Protein AF-A0A436WVW8-F1 (afdb_monomer_lite)

Sequence (191 aa):
MKPKLVQAASPLATIESDLDALFRDGKPIRREFGDGDRLHIDRPLPFLCVHVGSQQDAALDVVSASASYLIVANAGFAGEVARLMAKRIRDRCGAFLVLDIGELAEDRFLTEDVPFLPPFEIALAGGGTAGEKAALKRFAAAASGRDAKYRTPRVDEFNPTTRAEARLPDHLGNVARLTVRFAPIYRVPGT

Secondary structure (DSSP, 8-state):
-------PPPHHHHHHHHHHHHHHH-PPEEEEEETTEEEEESS--SEEEEEESSS--HHHHHHHTSSEEEEES-HHHHHHHHHHHHHHHHHHHS--EEEEEEE-S--TT--SS-SSPPPEEEEEEE-SSHHHHHHHHHHHHHHHT---SSS-EEEEE--TTT-------S--SS-EEEEEEE--TTSPTT-

Radius of gyration: 18.45 Å; chains: 1; bounding box: 42×61×48 Å

pLDDT: mean 86.21, std 12.68, range [37.78, 98.19]

Foldseek 3Di:
DDDPPPPPDPPLVVVLVVLVCCVPPVDWDWDDPDLPWIWTANHLDQEEEEEAANDDAPQVVVRVPDNGYTYYPDLVVSLSNLLSSQVSSCVPPVHHEYEWTEAAPAFPQDDPDDPADEATEKAKDWDDDPVRVVVRVVVQVVQQPDDDPGHGYDYHHDDPVVGDDGTHDPPSDPHTYMYIYTHRVPDDPPD

Structure (mmCIF, N/CA/C/O backbone):
data_AF-A0A436WVW8-F1
#
_entry.id   AF-A0A436WVW8-F1
#
loop_
_atom_site.group_PDB
_atom_site.id
_atom_site.type_symbol
_atom_site.label_atom_id
_atom_site.label_alt_id
_atom_site.label_comp_id
_atom_site.label_asym_id
_atom_site.label_entity_id
_atom_site.label_seq_id
_atom_site.pdbx_PDB_ins_code
_atom_site.Cartn_x
_atom_site.Cartn_y
_atom_site.Cartn_z
_atom_site.occupancy
_atom_site.B_iso_or_equiv
_atom_site.auth_seq_id
_atom_site.auth_comp_id
_atom_site.auth_asym_id
_atom_site.auth_atom_id
_atom_site.pdbx_PDB_model_num
ATOM 1 N N . MET A 1 1 ? -12.116 44.859 14.071 1.00 43.38 1 MET A N 1
ATOM 2 C CA . MET A 1 1 ? -12.386 43.405 14.149 1.00 43.38 1 MET A CA 1
ATOM 3 C C . MET A 1 1 ? -11.377 42.681 13.274 1.00 43.38 1 MET A C 1
ATOM 5 O O . MET A 1 1 ? -11.431 42.848 12.066 1.00 43.38 1 MET A O 1
ATOM 9 N N . LYS A 1 2 ? -10.421 41.949 13.858 1.00 37.78 2 LYS A N 1
ATOM 10 C CA . LYS A 1 2 ? -9.559 41.047 13.078 1.00 37.78 2 LYS A CA 1
ATOM 11 C C . LYS A 1 2 ? -10.363 39.771 12.790 1.00 37.78 2 LYS A C 1
ATOM 13 O O . LYS A 1 2 ? -10.958 39.254 13.740 1.00 37.78 2 LYS A O 1
ATOM 18 N N . PRO A 1 3 ? -10.430 39.275 11.544 1.00 46.41 3 PRO A N 1
ATOM 19 C CA . PRO A 1 3 ? -11.078 38.001 11.280 1.00 46.41 3 PRO A CA 1
ATOM 20 C C . PRO A 1 3 ? -10.304 36.910 12.026 1.00 46.41 3 PRO A C 1
ATOM 22 O O . PRO A 1 3 ? -9.081 36.821 11.918 1.00 46.41 3 PRO A O 1
ATOM 25 N N . LYS A 1 4 ? -11.011 36.116 12.839 1.00 43.31 4 LYS A N 1
ATOM 26 C CA . LYS A 1 4 ? -10.462 34.879 13.397 1.00 43.31 4 LYS A CA 1
ATOM 27 C C . LYS A 1 4 ? -10.144 33.982 12.203 1.00 43.31 4 LYS A C 1
ATOM 29 O O . LYS A 1 4 ? -11.070 33.511 11.549 1.00 43.31 4 LYS A O 1
ATOM 34 N N . LEU A 1 5 ? -8.859 33.768 11.913 1.00 44.94 5 LEU A N 1
ATOM 35 C CA . LEU A 1 5 ? -8.455 32.631 11.095 1.00 44.94 5 LEU A CA 1
ATOM 36 C C . LEU A 1 5 ? -8.975 31.386 11.814 1.00 44.94 5 LEU A C 1
ATOM 38 O O . LEU A 1 5 ? -8.494 31.039 12.892 1.00 44.94 5 LEU A O 1
ATOM 42 N N . VAL A 1 6 ? -10.007 30.763 11.253 1.00 48.31 6 VAL A N 1
ATOM 43 C CA . VAL A 1 6 ? -10.400 29.415 11.641 1.00 48.31 6 VAL A CA 1
ATOM 44 C C . VAL A 1 6 ? -9.220 28.543 11.241 1.00 48.31 6 VAL A C 1
ATOM 46 O O . VAL A 1 6 ? -8.952 28.363 10.056 1.00 48.31 6 VAL A O 1
ATOM 49 N N . GLN A 1 7 ? -8.448 28.098 12.228 1.00 47.50 7 GLN A N 1
ATOM 50 C CA . GLN A 1 7 ? -7.351 27.173 12.001 1.00 47.50 7 GLN A CA 1
ATOM 51 C C . GLN A 1 7 ? -7.970 25.902 11.418 1.00 47.50 7 GLN A C 1
ATOM 53 O O . GLN A 1 7 ? -8.756 25.235 12.091 1.00 47.50 7 GLN A O 1
ATOM 58 N N . ALA A 1 8 ? -7.699 25.630 10.140 1.00 61.97 8 ALA A N 1
ATOM 59 C CA . ALA A 1 8 ? -8.171 24.417 9.493 1.00 61.97 8 ALA A CA 1
ATOM 60 C C . ALA A 1 8 ? -7.700 23.218 10.328 1.00 61.97 8 ALA A C 1
ATOM 62 O O . ALA A 1 8 ? -6.536 23.164 10.736 1.00 61.97 8 ALA A O 1
ATOM 63 N N . ALA A 1 9 ? -8.618 22.301 10.642 1.00 69.00 9 ALA A N 1
ATOM 64 C CA . ALA A 1 9 ? -8.273 21.083 11.361 1.00 69.00 9 ALA A CA 1
ATOM 65 C C . ALA A 1 9 ? -7.158 20.351 10.603 1.00 69.00 9 ALA A C 1
ATOM 67 O O . ALA A 1 9 ? -7.142 20.350 9.369 1.00 69.00 9 ALA A O 1
ATOM 68 N N . SER A 1 10 ? -6.219 19.737 11.329 1.00 86.00 10 SER A N 1
ATOM 69 C CA . SER A 1 10 ? -5.167 18.970 10.667 1.00 86.00 10 SER A CA 1
ATOM 70 C C . SER A 1 10 ? -5.802 17.857 9.815 1.00 86.00 10 SER A C 1
ATOM 72 O O . SER A 1 10 ? -6.821 17.276 10.221 1.00 86.00 10 SER A O 1
ATOM 74 N N . PRO A 1 11 ? -5.226 17.525 8.645 1.00 90.56 11 PRO A N 1
ATOM 75 C CA . PRO A 1 11 ? -5.728 16.431 7.818 1.00 90.56 11 PRO A CA 1
ATOM 76 C C . PRO A 1 11 ? -5.885 15.128 8.613 1.00 90.56 11 PRO A C 1
ATOM 78 O O . PRO A 1 11 ? -6.886 14.432 8.473 1.00 90.56 11 PRO A O 1
ATOM 81 N N . LEU A 1 12 ? -4.957 14.851 9.536 1.00 93.25 12 LEU A N 1
ATOM 82 C CA . LEU A 1 12 ? -4.983 13.660 10.384 1.00 93.25 12 LEU A CA 1
ATOM 83 C C . LEU A 1 12 ? -6.164 13.634 11.371 1.00 93.25 12 LEU A C 1
ATOM 85 O O . LEU A 1 12 ? -6.818 12.603 11.493 1.00 93.25 12 LEU A O 1
ATOM 89 N N . ALA A 1 13 ? -6.480 14.756 12.031 1.00 93.25 13 ALA A N 1
ATOM 90 C CA . ALA A 1 13 ? -7.635 14.839 12.934 1.00 93.25 13 ALA A CA 1
ATOM 91 C C . ALA A 1 13 ? -8.957 14.648 12.175 1.00 93.25 13 ALA A C 1
ATOM 93 O O . ALA A 1 13 ? -9.903 14.038 12.671 1.00 93.25 13 ALA A O 1
ATOM 94 N N . THR A 1 14 ? -9.000 15.138 10.937 1.00 94.75 14 THR A N 1
ATOM 95 C CA . THR A 1 14 ? -10.153 14.957 10.057 1.00 94.75 14 THR A CA 1
ATOM 96 C C . THR A 1 14 ? -10.323 13.484 9.668 1.00 94.75 14 THR A C 1
ATOM 98 O O . THR A 1 14 ? -11.429 12.954 9.755 1.00 94.75 14 THR A O 1
ATOM 101 N N . ILE A 1 15 ? -9.231 12.797 9.311 1.00 96.00 15 ILE A N 1
ATOM 102 C CA . ILE A 1 15 ? -9.238 11.351 9.033 1.00 96.00 15 ILE A CA 1
ATOM 103 C C . ILE A 1 15 ? -9.689 10.558 10.267 1.00 96.00 15 ILE A C 1
ATOM 105 O O . ILE A 1 15 ? -10.468 9.619 10.140 1.00 96.00 15 ILE A O 1
ATOM 109 N N . GLU A 1 16 ? -9.238 10.929 11.466 1.00 95.19 16 GLU A N 1
ATOM 110 C CA . GLU A 1 16 ? -9.649 10.259 12.704 1.00 95.19 16 GLU A CA 1
ATOM 111 C C . GLU A 1 16 ? -11.166 10.357 12.933 1.00 95.19 16 GLU A C 1
ATOM 113 O O . GLU A 1 16 ? -11.814 9.339 13.185 1.00 95.19 16 GLU A O 1
ATOM 118 N N . SER A 1 17 ? -11.751 11.543 12.737 1.00 95.19 17 SER A N 1
ATOM 119 C CA . SER A 1 17 ? -13.206 11.733 12.809 1.00 95.19 17 SER A CA 1
ATOM 120 C C . SER A 1 17 ? -13.968 10.920 11.758 1.00 95.19 17 SER A C 1
ATOM 122 O O . SER A 1 17 ? -15.081 10.461 12.022 1.00 95.19 17 SER A O 1
ATOM 124 N N . ASP A 1 18 ? -13.411 10.739 10.562 1.00 95.94 18 ASP A N 1
ATOM 125 C CA . ASP A 1 18 ? -14.055 9.914 9.540 1.00 95.94 18 ASP A CA 1
ATOM 126 C C . ASP A 1 18 ? -13.996 8.436 9.857 1.00 95.94 18 ASP A C 1
ATOM 128 O O . ASP A 1 18 ? -14.948 7.716 9.572 1.00 95.94 18 ASP A O 1
ATOM 132 N N . LEU A 1 19 ? -12.897 7.973 10.449 1.00 94.88 19 LEU A N 1
ATOM 133 C CA . LEU A 1 19 ? -12.791 6.592 10.897 1.00 94.88 19 LEU A CA 1
ATOM 134 C C . LEU A 1 19 ? -13.860 6.292 11.949 1.00 94.88 19 LEU A C 1
ATOM 136 O O . LEU A 1 19 ? -14.495 5.240 11.886 1.00 94.88 19 LEU A O 1
ATOM 140 N N . ASP A 1 20 ? -14.142 7.235 12.849 1.00 94.38 20 ASP A N 1
ATOM 141 C CA . ASP A 1 20 ? -15.252 7.106 13.796 1.00 94.38 20 ASP A CA 1
ATOM 142 C C . ASP A 1 20 ? -16.603 6.961 13.086 1.00 94.38 20 ASP A C 1
ATOM 144 O O . ASP A 1 20 ? -17.398 6.085 13.442 1.00 94.38 20 ASP A O 1
ATOM 148 N N . ALA A 1 21 ? -16.859 7.784 12.066 1.00 95.12 21 ALA A N 1
ATOM 149 C CA . ALA A 1 21 ? -18.079 7.716 11.265 1.00 95.12 21 ALA A CA 1
ATOM 150 C C . ALA A 1 21 ? -18.165 6.420 10.437 1.00 95.12 21 ALA A C 1
ATOM 152 O O . ALA A 1 21 ? -19.231 5.807 10.365 1.00 95.12 21 ALA A O 1
ATOM 153 N N . LEU A 1 22 ? -17.052 5.957 9.866 1.00 94.62 22 LEU A N 1
ATOM 154 C CA . LEU A 1 22 ? -16.958 4.691 9.140 1.00 94.62 22 LEU A CA 1
ATOM 155 C C . LEU A 1 22 ? -17.297 3.515 10.057 1.00 94.62 22 LEU A C 1
ATOM 157 O O . LEU A 1 22 ? -18.067 2.636 9.677 1.00 94.62 22 LEU A O 1
ATOM 161 N N . PHE A 1 23 ? -16.750 3.477 11.272 1.00 92.00 23 PHE A N 1
ATOM 162 C CA . PHE A 1 23 ? -16.981 2.349 12.173 1.00 92.00 23 PHE A CA 1
ATOM 163 C C . PHE A 1 23 ? -18.369 2.335 12.797 1.00 92.00 23 PHE A C 1
ATOM 165 O O . PHE A 1 23 ? -18.885 1.240 13.044 1.00 92.00 23 PHE A O 1
ATOM 172 N N . ARG A 1 24 ? -18.933 3.516 13.067 1.00 93.38 24 ARG A N 1
ATOM 173 C CA . ARG A 1 24 ? -20.249 3.680 13.691 1.00 93.38 24 ARG A CA 1
ATOM 174 C C . ARG A 1 24 ? -21.382 3.530 12.685 1.00 93.38 24 ARG A C 1
ATOM 176 O O . ARG A 1 24 ? -22.309 2.767 12.929 1.00 93.38 24 ARG A O 1
ATOM 183 N N . ASP A 1 25 ? -21.272 4.229 11.560 1.00 94.75 25 ASP A N 1
ATOM 184 C CA . ASP A 1 25 ? -22.370 4.412 10.610 1.00 94.75 25 ASP A CA 1
ATOM 185 C C . ASP A 1 25 ? -22.137 3.659 9.289 1.00 94.75 25 ASP A C 1
ATOM 187 O O . ASP A 1 25 ? -23.005 3.664 8.420 1.00 94.75 25 ASP A O 1
ATOM 191 N N . GLY A 1 26 ? -20.960 3.053 9.089 1.00 92.56 26 GLY A N 1
ATOM 192 C CA . GLY A 1 26 ? -20.595 2.423 7.815 1.00 92.56 26 GLY A CA 1
ATOM 193 C C . GLY A 1 26 ? -20.363 3.423 6.679 1.00 92.56 26 GLY A C 1
ATOM 194 O O . GLY A 1 26 ? -20.376 3.031 5.514 1.00 92.56 26 GLY A O 1
ATOM 195 N N . LYS A 1 27 ? -20.182 4.713 6.992 1.00 94.81 27 LYS A N 1
ATOM 196 C CA . LYS A 1 27 ? -19.995 5.768 5.988 1.00 94.81 27 LYS A CA 1
ATOM 197 C C . LYS A 1 27 ? -18.629 5.624 5.306 1.00 94.81 27 LYS A C 1
ATOM 199 O O . LYS A 1 27 ? -17.622 5.665 6.011 1.00 94.81 27 LYS A O 1
ATOM 204 N N . PRO A 1 28 ? -18.569 5.494 3.970 1.00 96.56 28 PRO A N 1
ATOM 205 C CA . PRO A 1 28 ? -17.299 5.403 3.264 1.00 96.56 28 PRO A CA 1
ATOM 206 C C . PRO A 1 28 ? -16.515 6.713 3.389 1.00 96.56 28 PRO A C 1
ATOM 208 O O . PRO A 1 28 ? -17.097 7.799 3.450 1.00 96.56 28 PRO A O 1
ATOM 211 N N . ILE A 1 29 ? -15.190 6.608 3.385 1.00 97.25 29 ILE A N 1
ATOM 212 C CA . ILE A 1 29 ? -14.278 7.752 3.437 1.00 97.25 29 ILE A CA 1
ATOM 213 C C . ILE A 1 29 ? -13.813 8.045 2.017 1.00 97.25 29 ILE A C 1
ATOM 215 O O . ILE A 1 29 ? -13.269 7.167 1.355 1.00 97.25 29 ILE A O 1
ATOM 219 N N . ARG A 1 30 ? -14.030 9.273 1.547 1.00 96.94 30 ARG A N 1
ATOM 220 C CA . ARG A 1 30 ? -13.535 9.776 0.258 1.00 96.94 30 ARG A CA 1
ATOM 221 C C . ARG A 1 30 ? -13.031 11.190 0.481 1.00 96.94 30 ARG A C 1
ATOM 223 O O . ARG A 1 30 ? -13.824 12.123 0.580 1.00 96.94 30 ARG A O 1
ATOM 230 N N . ARG A 1 31 ? -11.724 11.326 0.663 1.00 96.00 31 ARG A N 1
ATOM 231 C CA . ARG A 1 31 ? -11.066 12.595 0.976 1.00 96.00 31 ARG A CA 1
ATOM 232 C C . ARG A 1 31 ? -10.042 12.921 -0.084 1.00 96.00 31 ARG A C 1
ATOM 234 O O . ARG A 1 31 ? -9.223 12.073 -0.412 1.00 96.00 31 ARG A O 1
ATOM 241 N N . GLU A 1 32 ? -10.064 14.163 -0.531 1.00 95.00 32 GLU A N 1
ATOM 242 C CA . GLU A 1 32 ? -9.019 14.766 -1.349 1.00 95.00 32 GLU A CA 1
ATOM 243 C C . GLU A 1 32 ? -8.287 15.803 -0.497 1.00 95.00 32 GLU A C 1
ATOM 245 O O . GLU A 1 32 ? -8.913 16.524 0.286 1.00 95.00 32 GLU A O 1
ATOM 250 N N . PHE A 1 33 ? -6.964 15.851 -0.625 1.00 90.19 33 PHE A N 1
ATOM 251 C CA . PHE A 1 33 ? -6.097 16.766 0.120 1.00 90.19 33 PHE A CA 1
ATOM 252 C C . PHE A 1 33 ? -5.449 17.832 -0.782 1.00 90.19 33 PHE A C 1
ATOM 254 O O . PHE A 1 33 ? -4.801 18.738 -0.266 1.00 90.19 33 PHE A O 1
ATOM 261 N N . GLY A 1 34 ? -5.683 17.764 -2.099 1.00 87.88 34 GLY A N 1
ATOM 262 C CA . GLY A 1 34 ? -5.041 18.604 -3.118 1.00 87.88 34 GLY A CA 1
ATOM 263 C C . GLY A 1 34 ? -3.942 17.849 -3.868 1.00 87.88 34 GLY A C 1
ATOM 264 O O . GLY A 1 34 ? -3.499 16.806 -3.413 1.00 87.88 34 GLY A O 1
ATOM 265 N N . ASP A 1 35 ? -3.539 18.338 -5.042 1.00 86.31 35 ASP A N 1
ATOM 266 C CA . ASP A 1 35 ? -2.402 17.805 -5.820 1.00 86.31 35 ASP A CA 1
ATOM 267 C C . ASP A 1 35 ? -2.461 16.298 -6.155 1.00 86.31 35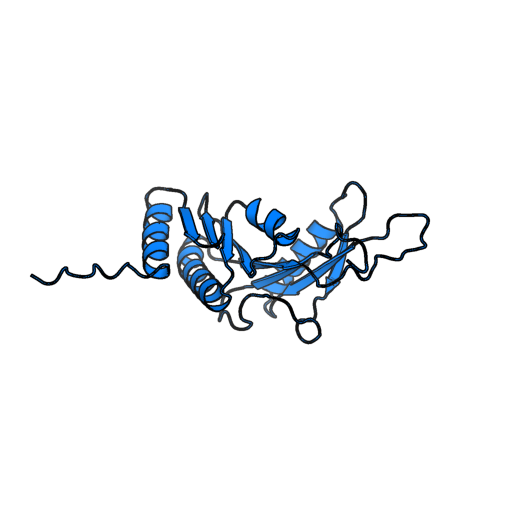 ASP A C 1
ATOM 269 O O . ASP A 1 35 ? -1.442 15.651 -6.379 1.00 86.31 35 ASP A O 1
ATOM 273 N N . GLY A 1 36 ? -3.671 15.731 -6.217 1.00 88.50 36 GLY A N 1
ATOM 274 C CA . GLY A 1 36 ? -3.893 14.299 -6.452 1.00 88.50 36 GLY A CA 1
ATOM 275 C C . GLY A 1 36 ? -3.839 13.434 -5.187 1.00 88.50 36 GLY A C 1
ATOM 276 O O . GLY A 1 36 ? -4.210 12.259 -5.249 1.00 88.50 36 GLY A O 1
ATOM 277 N N . ASP A 1 37 ? -3.471 14.011 -4.040 1.00 94.50 37 ASP A N 1
ATOM 278 C CA . ASP A 1 37 ? -3.463 13.331 -2.751 1.00 94.50 37 ASP A CA 1
ATOM 279 C C . ASP A 1 37 ? -4.895 13.007 -2.314 1.00 94.50 37 ASP A C 1
ATOM 281 O O . ASP A 1 37 ? -5.778 13.873 -2.267 1.00 94.50 37 ASP A O 1
ATOM 285 N N . ARG A 1 38 ? -5.141 11.747 -1.953 1.00 96.31 38 ARG A N 1
ATOM 286 C CA . ARG A 1 38 ? -6.472 11.281 -1.556 1.00 96.31 38 ARG A CA 1
ATOM 287 C C . ARG A 1 38 ? -6.457 10.018 -0.704 1.00 96.31 38 ARG A C 1
ATOM 289 O O . ARG A 1 38 ? -5.612 9.139 -0.869 1.00 96.31 38 ARG A O 1
ATOM 296 N N . LEU A 1 39 ? -7.454 9.910 0.170 1.00 97.81 39 LEU A N 1
ATOM 297 C CA . LEU A 1 39 ? -7.771 8.731 0.977 1.00 97.81 39 LEU A CA 1
ATOM 298 C C . LEU A 1 39 ? -9.153 8.212 0.579 1.00 97.81 39 LEU A C 1
ATOM 300 O O . LEU A 1 39 ? -10.139 8.949 0.635 1.00 97.81 39 LEU A O 1
ATOM 304 N N . HIS A 1 40 ? -9.228 6.930 0.235 1.00 98.12 40 HIS A N 1
ATOM 305 C CA . HIS A 1 40 ? -10.471 6.252 -0.117 1.00 98.12 40 HIS A CA 1
ATOM 306 C C . HIS A 1 40 ? -10.621 4.968 0.689 1.00 98.12 40 HIS A C 1
ATOM 308 O O . HIS A 1 40 ? -9.732 4.121 0.679 1.00 98.12 40 HIS A O 1
ATOM 314 N N . ILE A 1 41 ? -11.748 4.805 1.377 1.00 97.00 41 ILE A N 1
ATOM 315 C CA . ILE A 1 41 ? -12.085 3.600 2.138 1.00 97.00 41 ILE A CA 1
ATOM 316 C C . ILE A 1 41 ? -13.572 3.310 1.959 1.00 97.00 41 ILE A C 1
ATOM 318 O O . ILE A 1 41 ? -14.415 3.986 2.547 1.00 97.00 41 ILE A O 1
ATOM 322 N N . ASP A 1 42 ? -13.903 2.275 1.191 1.00 95.25 42 ASP A N 1
ATOM 323 C CA . ASP A 1 42 ? -15.302 1.885 0.981 1.00 95.25 42 ASP A CA 1
ATOM 324 C C . ASP A 1 42 ? -15.901 1.177 2.202 1.00 95.25 42 ASP A C 1
ATOM 326 O O . ASP A 1 42 ? -17.097 1.282 2.466 1.00 95.25 42 ASP A O 1
ATOM 330 N N . ARG A 1 43 ? -15.079 0.420 2.939 1.00 92.12 43 ARG A N 1
ATOM 331 C CA . ARG A 1 43 ? -15.481 -0.364 4.119 1.00 92.12 43 ARG A CA 1
ATOM 332 C C . ARG A 1 43 ? -14.267 -0.662 5.011 1.00 92.12 43 ARG A C 1
ATOM 334 O O . ARG A 1 43 ? -13.145 -0.644 4.504 1.00 92.12 43 ARG A O 1
ATOM 341 N N . PRO A 1 44 ? -14.448 -0.974 6.310 1.00 90.56 44 PRO A N 1
ATOM 342 C CA . PRO A 1 44 ? -13.337 -1.222 7.231 1.00 90.56 44 PRO A CA 1
ATOM 343 C C . PRO A 1 44 ? -12.644 -2.559 6.921 1.00 90.56 44 PRO A C 1
ATOM 345 O O . PRO A 1 44 ? -12.994 -3.603 7.470 1.00 90.56 44 PRO A O 1
ATOM 348 N N . LEU A 1 45 ? -11.681 -2.530 6.001 1.00 92.69 45 LEU A N 1
ATOM 349 C CA . LEU A 1 45 ? -10.883 -3.685 5.593 1.00 92.69 45 LEU A CA 1
ATOM 350 C C . LEU A 1 45 ? -9.600 -3.786 6.428 1.00 92.69 45 LEU A C 1
ATOM 352 O O . LEU A 1 45 ? -9.034 -2.760 6.801 1.00 92.69 45 LEU A O 1
ATOM 356 N N . PRO A 1 46 ? -9.077 -5.001 6.677 1.00 93.88 46 PRO A N 1
ATOM 357 C CA . PRO A 1 46 ? -7.855 -5.211 7.456 1.00 93.88 46 PRO A CA 1
ATOM 358 C C . PRO A 1 46 ? -6.576 -4.872 6.666 1.00 93.88 46 PRO A C 1
ATOM 360 O O . PRO A 1 46 ? -5.521 -5.462 6.904 1.00 93.88 46 PRO A O 1
ATOM 363 N N . PHE A 1 47 ? -6.658 -3.951 5.704 1.00 95.50 47 PHE A N 1
ATOM 364 C CA . PHE A 1 47 ? -5.516 -3.488 4.933 1.00 95.50 47 PHE A CA 1
ATOM 365 C C . PHE A 1 47 ? -5.696 -2.068 4.385 1.00 95.50 47 PHE A C 1
ATOM 367 O O . PHE A 1 47 ? -6.815 -1.559 4.267 1.00 95.50 47 PHE A O 1
ATOM 374 N N . LEU A 1 48 ? -4.574 -1.456 4.010 1.00 97.50 48 LEU A N 1
ATOM 375 C CA . LEU A 1 48 ? -4.516 -0.206 3.255 1.00 97.50 48 LEU A CA 1
ATOM 376 C C . LEU A 1 48 ? -3.437 -0.316 2.176 1.00 97.50 48 LEU A C 1
ATOM 378 O O . LEU A 1 48 ? -2.280 -0.596 2.494 1.00 97.50 48 LEU A O 1
ATOM 382 N N . CYS A 1 49 ? -3.818 -0.082 0.923 1.00 98.12 49 CYS A N 1
ATOM 383 C CA . CYS A 1 49 ? -2.875 0.100 -0.176 1.00 98.12 49 CYS A CA 1
ATOM 384 C C . CYS A 1 49 ? -2.361 1.542 -0.158 1.00 98.12 49 CYS A C 1
ATOM 386 O O . CYS A 1 49 ? -3.152 2.476 -0.087 1.00 98.12 49 CYS A O 1
ATOM 388 N N . VAL A 1 50 ? -1.053 1.745 -0.202 1.00 97.81 50 VAL A N 1
ATOM 389 C CA . VAL A 1 50 ? -0.445 3.073 -0.131 1.00 97.81 50 VAL A CA 1
ATOM 390 C C . VAL A 1 50 ? 0.460 3.270 -1.329 1.00 97.81 50 VAL A C 1
A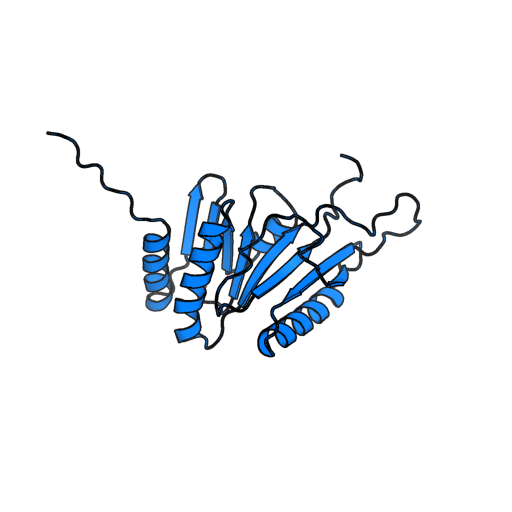TOM 392 O O . VAL A 1 50 ? 1.388 2.490 -1.522 1.00 97.81 50 VAL A O 1
ATOM 395 N N . HIS A 1 51 ? 0.206 4.328 -2.090 1.00 97.00 51 HIS A N 1
ATOM 396 C CA . HIS A 1 51 ? 1.129 4.851 -3.086 1.00 97.00 51 HIS A CA 1
ATOM 397 C C . HIS A 1 51 ? 1.774 6.121 -2.536 1.00 97.00 51 HIS A C 1
ATOM 399 O O . HIS A 1 51 ? 1.065 7.034 -2.098 1.00 97.00 51 HIS A O 1
ATOM 405 N N . VAL A 1 52 ? 3.106 6.167 -2.552 1.00 94.69 52 VAL A N 1
ATOM 406 C CA . VAL A 1 52 ? 3.870 7.368 -2.207 1.00 94.69 52 VAL A CA 1
ATOM 407 C C . VAL A 1 52 ? 4.534 7.895 -3.466 1.00 94.69 52 VAL A C 1
ATOM 409 O O . VAL A 1 52 ? 5.408 7.232 -4.015 1.00 94.69 52 VAL A O 1
ATOM 412 N N . GLY A 1 53 ? 4.146 9.091 -3.888 1.00 88.50 53 GLY A N 1
ATOM 413 C CA . GLY A 1 53 ? 4.630 9.696 -5.122 1.00 88.50 53 GLY A CA 1
ATOM 414 C C . GLY A 1 53 ? 3.543 10.491 -5.831 1.00 88.50 53 GLY A C 1
ATOM 415 O O . GLY A 1 53 ? 2.376 10.457 -5.452 1.00 88.50 53 GLY A O 1
ATOM 416 N N . SER A 1 54 ? 3.959 11.237 -6.849 1.00 75.56 54 SER A N 1
ATOM 417 C CA . SER A 1 54 ? 3.088 12.067 -7.688 1.00 75.56 54 SER A CA 1
ATOM 418 C C . SER A 1 54 ? 3.131 11.670 -9.165 1.00 75.56 54 SER A C 1
ATOM 420 O O . SER A 1 54 ? 2.536 12.347 -10.002 1.00 75.56 54 SER A O 1
ATOM 422 N N . GLN A 1 55 ? 3.860 10.603 -9.510 1.00 78.81 55 GLN A N 1
ATOM 423 C CA . GLN A 1 55 ? 3.945 10.137 -10.889 1.00 78.81 55 GLN A CA 1
ATOM 424 C C . GLN A 1 55 ? 2.708 9.315 -11.241 1.00 78.81 55 GLN A C 1
ATOM 426 O O . GLN A 1 55 ? 2.272 8.467 -10.468 1.00 78.81 55 GLN A O 1
ATOM 431 N N . GLN A 1 56 ? 2.155 9.562 -12.427 1.00 81.06 56 GLN A N 1
ATOM 432 C CA . GLN A 1 56 ? 1.174 8.657 -13.007 1.00 81.06 56 GLN A CA 1
ATOM 433 C C . GLN A 1 56 ? 1.922 7.414 -13.490 1.00 81.06 56 GLN A C 1
ATOM 435 O O . GLN A 1 56 ? 2.651 7.475 -14.480 1.00 81.06 56 GLN A O 1
ATOM 440 N N . ASP A 1 57 ? 1.759 6.310 -12.772 1.00 88.31 57 ASP A N 1
ATOM 441 C CA . ASP A 1 57 ? 2.417 5.042 -13.062 1.00 88.31 57 ASP A CA 1
ATOM 442 C C . ASP A 1 57 ? 1.469 3.845 -12.873 1.00 88.31 57 ASP A C 1
ATOM 444 O O . ASP A 1 57 ? 0.322 3.989 -12.435 1.00 88.31 57 ASP A O 1
ATOM 448 N N . ALA A 1 58 ? 1.933 2.639 -13.216 1.00 87.31 58 ALA A N 1
ATOM 449 C CA . ALA A 1 58 ? 1.107 1.441 -13.084 1.00 87.31 58 ALA A CA 1
ATOM 450 C C . ALA A 1 58 ? 0.776 1.127 -11.613 1.00 87.31 58 ALA A C 1
ATOM 452 O O . ALA A 1 58 ? -0.257 0.522 -11.314 1.00 87.31 58 ALA A O 1
ATOM 453 N N . ALA A 1 59 ? 1.634 1.537 -10.677 1.00 92.31 59 ALA A N 1
ATOM 454 C CA . ALA A 1 59 ? 1.420 1.329 -9.254 1.00 92.31 59 ALA A CA 1
ATOM 455 C C . ALA A 1 59 ? 0.259 2.181 -8.722 1.00 92.31 59 ALA A C 1
ATOM 457 O O . ALA A 1 59 ? -0.555 1.683 -7.941 1.00 92.31 59 ALA A O 1
ATOM 458 N N . LEU A 1 60 ? 0.130 3.423 -9.187 1.00 93.56 60 LEU A N 1
ATOM 459 C CA . LEU A 1 60 ? -0.994 4.304 -8.898 1.00 93.56 60 LEU A CA 1
ATOM 460 C C . LEU A 1 60 ? -2.321 3.713 -9.395 1.00 93.56 60 LEU A C 1
ATOM 462 O O . LEU A 1 60 ? -3.321 3.743 -8.669 1.00 93.56 60 LEU A O 1
ATOM 466 N N . ASP A 1 61 ? -2.336 3.124 -10.592 1.00 92.38 61 ASP A N 1
ATOM 467 C CA . ASP A 1 61 ? -3.520 2.451 -11.139 1.00 92.38 61 ASP A CA 1
ATOM 468 C C . ASP A 1 61 ? -3.918 1.237 -10.281 1.00 92.38 61 ASP A C 1
ATOM 470 O O . ASP A 1 61 ? -5.084 1.082 -9.909 1.00 92.38 61 ASP A O 1
ATOM 474 N N . VAL A 1 62 ? -2.946 0.415 -9.867 1.00 92.12 62 VAL A N 1
ATOM 475 C CA . VAL A 1 62 ? -3.181 -0.721 -8.955 1.00 92.12 62 VAL A CA 1
ATOM 476 C C . VAL A 1 62 ? -3.736 -0.254 -7.604 1.00 92.12 62 VAL A C 1
ATOM 478 O O . VAL A 1 62 ? -4.680 -0.847 -7.069 1.00 92.12 62 VAL A O 1
ATOM 481 N N . VAL A 1 63 ? -3.166 0.810 -7.035 1.00 96.56 63 VAL A N 1
ATOM 482 C CA . VAL A 1 63 ? -3.591 1.352 -5.738 1.00 96.56 63 VAL A CA 1
ATOM 483 C C . VAL A 1 63 ? -4.993 1.945 -5.829 1.00 96.56 63 VAL A C 1
ATOM 485 O O . VAL A 1 63 ? -5.836 1.622 -4.993 1.00 96.56 63 VAL A O 1
ATOM 488 N N . SER A 1 64 ? -5.280 2.744 -6.856 1.00 95.31 64 SER A N 1
ATOM 489 C CA . SER A 1 64 ? -6.587 3.392 -7.033 1.00 95.31 64 SER A CA 1
ATOM 490 C C . SER A 1 64 ? -7.725 2.425 -7.381 1.00 95.31 64 SER A C 1
ATOM 492 O O . SER A 1 64 ? -8.883 2.727 -7.104 1.00 95.31 64 SER A O 1
ATOM 494 N N . ALA A 1 65 ? -7.415 1.234 -7.902 1.00 94.94 65 ALA A N 1
ATOM 495 C CA . ALA A 1 65 ? -8.385 0.155 -8.097 1.00 94.94 65 ALA A CA 1
ATOM 496 C C . ALA A 1 65 ? -8.738 -0.612 -6.801 1.00 94.94 65 ALA A C 1
ATOM 498 O O . ALA A 1 65 ? -9.599 -1.497 -6.812 1.00 94.94 65 ALA A O 1
ATOM 499 N N . SER A 1 66 ? -8.073 -0.318 -5.678 1.00 96.31 66 SER A N 1
ATOM 500 C CA . SER A 1 66 ? -8.320 -0.983 -4.394 1.00 96.31 66 SER A CA 1
ATOM 501 C C . SER A 1 66 ? -9.515 -0.372 -3.644 1.00 96.31 66 SER A C 1
ATOM 503 O O . SER A 1 66 ? -9.819 0.804 -3.768 1.00 96.31 66 SER A O 1
ATOM 505 N N . ALA A 1 67 ? -10.179 -1.148 -2.782 1.00 95.69 67 ALA A N 1
ATOM 506 C CA . ALA A 1 67 ? -11.311 -0.654 -1.973 1.00 95.69 67 ALA A CA 1
ATOM 507 C C . ALA A 1 67 ? -10.893 0.148 -0.715 1.00 95.69 67 ALA A C 1
ATOM 509 O O . ALA A 1 67 ? -11.739 0.651 0.027 1.00 95.69 67 ALA A O 1
ATOM 510 N N . SER A 1 68 ? -9.590 0.196 -0.425 1.00 97.44 68 SER A N 1
ATOM 511 C CA . SER A 1 68 ? -8.985 0.885 0.719 1.00 97.44 68 SER A CA 1
ATOM 512 C C . SER A 1 68 ? -7.588 1.343 0.309 1.00 97.44 68 SER A C 1
ATOM 514 O O . SER A 1 68 ? -6.674 0.513 0.222 1.00 97.44 68 SER A O 1
ATOM 516 N N . TYR A 1 69 ? -7.428 2.633 0.010 1.00 98.19 69 TYR A N 1
ATOM 517 C CA . TYR A 1 69 ? -6.151 3.187 -0.420 1.00 98.19 69 TYR A CA 1
ATOM 518 C C . TYR A 1 69 ? -5.862 4.608 0.058 1.00 98.19 69 TYR A C 1
ATOM 520 O O . TYR A 1 69 ? -6.760 5.410 0.305 1.00 98.19 69 TYR A O 1
ATOM 528 N N . LEU A 1 70 ? -4.569 4.919 0.110 1.00 98.06 70 LEU A N 1
ATOM 529 C CA . LEU A 1 70 ? -4.010 6.250 0.279 1.00 98.06 70 LEU A CA 1
ATOM 530 C C . LEU A 1 70 ? -3.037 6.525 -0.872 1.00 98.06 70 LEU A C 1
ATOM 532 O O . LEU A 1 70 ? -2.131 5.734 -1.120 1.00 98.06 70 LEU A O 1
ATOM 536 N N . ILE A 1 71 ? -3.212 7.650 -1.548 1.00 97.19 71 ILE A N 1
ATOM 537 C CA . ILE A 1 71 ? -2.281 8.167 -2.554 1.00 97.19 71 ILE A CA 1
ATOM 538 C C . ILE A 1 71 ? -1.818 9.509 -2.028 1.00 97.19 71 ILE A C 1
ATOM 540 O O . ILE A 1 71 ? -2.668 10.368 -1.803 1.00 97.19 71 ILE A O 1
ATOM 544 N N . VAL A 1 72 ? -0.521 9.662 -1.771 1.00 96.12 72 VAL A N 1
ATOM 545 C CA . VAL A 1 72 ? 0.037 10.931 -1.290 1.00 96.12 72 VAL A CA 1
ATOM 546 C C . VAL A 1 72 ? 1.471 11.142 -1.763 1.00 96.12 72 VAL A C 1
ATOM 548 O O . VAL A 1 72 ? 2.266 10.204 -1.788 1.00 96.12 72 VAL A O 1
ATOM 551 N N . ALA A 1 73 ? 1.863 12.383 -2.038 1.00 93.19 73 ALA A N 1
ATOM 552 C CA . ALA A 1 73 ? 3.264 12.699 -2.329 1.00 93.19 73 ALA A CA 1
ATOM 553 C C . ALA A 1 73 ? 4.155 12.650 -1.068 1.00 93.19 73 ALA A C 1
ATOM 555 O O . ALA A 1 73 ? 5.345 12.330 -1.130 1.00 93.19 73 ALA A O 1
ATOM 556 N N . ASN A 1 74 ? 3.593 12.966 0.104 1.00 92.69 74 ASN A N 1
ATOM 557 C CA . ASN A 1 74 ? 4.349 13.083 1.350 1.00 92.69 74 ASN A CA 1
ATOM 558 C C . ASN A 1 74 ? 4.451 11.740 2.101 1.00 92.69 74 ASN A C 1
ATOM 560 O O . ASN A 1 74 ? 3.510 11.304 2.767 1.00 92.69 74 ASN A O 1
ATOM 564 N N . ALA A 1 75 ? 5.639 11.128 2.077 1.00 93.25 75 ALA A N 1
ATOM 565 C CA . ALA A 1 75 ? 5.929 9.873 2.777 1.00 93.25 75 ALA A CA 1
ATOM 566 C C . ALA A 1 75 ? 5.704 9.941 4.303 1.00 93.25 75 ALA A C 1
ATOM 568 O O . ALA A 1 75 ? 5.262 8.970 4.920 1.00 93.25 75 ALA A O 1
ATOM 569 N N . GLY A 1 76 ? 6.002 11.082 4.930 1.00 93.44 76 GLY A N 1
ATOM 570 C CA . GLY A 1 76 ? 5.803 11.287 6.366 1.00 93.44 76 GLY A CA 1
ATOM 571 C C . GLY A 1 76 ? 4.324 11.224 6.740 1.00 93.44 76 GLY A C 1
ATOM 572 O O . GLY A 1 76 ? 3.944 10.441 7.614 1.00 93.44 76 GLY A O 1
ATOM 573 N N . PHE A 1 77 ? 3.494 11.970 6.008 1.00 93.81 77 PHE A N 1
ATOM 574 C CA . PHE A 1 77 ? 2.040 11.958 6.163 1.00 93.81 77 PHE A CA 1
ATOM 575 C C . PHE A 1 77 ? 1.453 10.570 5.874 1.00 93.81 77 PHE A C 1
ATOM 577 O O . PHE A 1 77 ? 0.648 10.064 6.655 1.00 93.81 77 PHE A O 1
ATOM 584 N N . ALA A 1 78 ? 1.936 9.892 4.827 1.00 95.75 78 ALA A N 1
ATOM 585 C CA . ALA A 1 78 ? 1.566 8.509 4.533 1.00 95.75 78 ALA A CA 1
ATOM 586 C C . ALA A 1 78 ? 1.817 7.575 5.730 1.00 95.75 78 ALA A C 1
ATOM 588 O O . ALA A 1 78 ? 0.957 6.775 6.109 1.00 95.75 78 ALA A O 1
ATOM 589 N N . GLY A 1 79 ? 2.981 7.715 6.372 1.00 95.69 79 GLY A N 1
ATOM 590 C CA . GLY A 1 79 ? 3.335 6.962 7.571 1.00 95.69 79 GLY A CA 1
ATOM 591 C C . GLY A 1 79 ? 2.442 7.279 8.775 1.00 95.69 79 GLY A C 1
ATOM 592 O O . GLY A 1 79 ? 2.109 6.375 9.543 1.00 95.69 79 GLY A O 1
ATOM 593 N N . GLU A 1 80 ? 2.034 8.536 8.957 1.00 95.50 80 GLU A N 1
ATOM 594 C CA . GLU A 1 80 ? 1.105 8.937 10.023 1.00 95.50 80 GLU A CA 1
ATOM 595 C C . GLU A 1 80 ? -0.283 8.327 9.831 1.00 95.50 80 GLU A C 1
ATOM 597 O O . GLU A 1 80 ? -0.812 7.714 10.763 1.00 95.50 80 GLU A O 1
ATOM 602 N N . VAL A 1 81 ? -0.831 8.412 8.617 1.00 95.75 81 VAL A N 1
ATOM 603 C CA . VAL A 1 81 ? -2.123 7.806 8.274 1.00 95.75 81 VAL A CA 1
ATOM 604 C C . VAL A 1 81 ? -2.065 6.288 8.442 1.00 95.75 81 VAL A C 1
ATOM 606 O O . VAL A 1 81 ? -2.948 5.711 9.075 1.00 95.75 81 VAL A O 1
ATOM 609 N N . ALA A 1 82 ? -1.001 5.632 7.969 1.00 95.69 82 ALA A N 1
ATOM 610 C CA . ALA A 1 82 ? -0.811 4.190 8.129 1.00 95.69 82 ALA A CA 1
ATOM 611 C C . ALA A 1 82 ? -0.795 3.757 9.607 1.00 95.69 82 ALA A C 1
ATOM 613 O O . ALA A 1 82 ? -1.433 2.767 9.975 1.00 95.69 82 ALA A O 1
ATOM 614 N N . ARG A 1 83 ? -0.112 4.512 10.480 1.00 94.94 83 ARG A N 1
ATOM 615 C CA . ARG A 1 83 ? -0.084 4.246 11.930 1.00 94.94 83 ARG A CA 1
ATOM 616 C C . ARG A 1 83 ? -1.444 4.462 12.586 1.00 94.94 83 ARG A C 1
ATOM 618 O O . ARG A 1 83 ? -1.854 3.628 13.397 1.00 94.94 83 ARG A O 1
ATOM 625 N N . LEU A 1 84 ? -2.145 5.542 12.234 1.00 94.62 84 LEU A N 1
ATOM 626 C CA . LEU A 1 84 ? -3.498 5.813 12.720 1.00 94.62 84 LEU A CA 1
ATOM 627 C C . LEU A 1 84 ? -4.447 4.674 12.328 1.00 94.62 84 LEU A C 1
ATOM 629 O O . LEU A 1 84 ? -5.097 4.083 13.188 1.00 94.62 84 LEU A O 1
ATOM 633 N N . MET A 1 85 ? -4.453 4.303 11.051 1.00 93.62 85 MET A N 1
ATOM 634 C CA . MET A 1 85 ? -5.256 3.209 10.508 1.00 93.62 85 MET A CA 1
ATOM 635 C C . MET A 1 85 ? -4.975 1.883 11.210 1.00 93.62 85 MET A C 1
ATOM 637 O O . MET A 1 85 ? -5.897 1.218 11.680 1.00 93.62 85 MET A O 1
ATOM 641 N N . ALA A 1 86 ? -3.699 1.528 11.364 1.00 92.69 86 ALA A N 1
ATOM 642 C CA . ALA A 1 86 ? -3.307 0.312 12.057 1.00 92.69 86 ALA A CA 1
ATOM 643 C C . ALA A 1 86 ? -3.761 0.305 13.518 1.00 92.69 86 ALA A C 1
ATOM 645 O O . ALA A 1 86 ? -4.184 -0.731 14.023 1.00 92.69 86 ALA A O 1
ATOM 646 N N . LYS A 1 87 ? -3.689 1.443 14.219 1.00 91.94 87 LYS A N 1
ATOM 647 C CA . LYS A 1 87 ? -4.221 1.563 15.580 1.00 91.94 87 LYS A CA 1
ATOM 648 C C . LYS A 1 87 ? -5.732 1.318 15.590 1.00 91.94 87 LYS A C 1
ATOM 650 O O . LYS A 1 87 ? -6.189 0.463 16.331 1.00 91.94 87 LYS A O 1
ATOM 655 N N . ARG A 1 88 ? -6.491 2.014 14.742 1.00 91.81 88 ARG A N 1
ATOM 656 C CA . ARG A 1 88 ? -7.961 1.991 14.777 1.00 91.81 88 ARG A CA 1
ATOM 657 C C . ARG A 1 88 ? -8.578 0.687 14.252 1.00 91.81 88 ARG A C 1
ATOM 659 O O . ARG A 1 88 ? -9.590 0.242 14.780 1.00 91.81 88 ARG A O 1
ATOM 666 N N . ILE A 1 89 ? -7.993 0.065 13.225 1.00 88.31 89 ILE A N 1
ATOM 667 C CA . ILE A 1 89 ? -8.559 -1.140 12.591 1.00 88.31 89 ILE A CA 1
ATOM 668 C C . ILE A 1 89 ? -8.158 -2.424 13.318 1.00 88.31 89 ILE A C 1
ATOM 670 O O . ILE A 1 89 ? -8.966 -3.355 13.363 1.00 88.31 89 ILE A O 1
ATOM 674 N N . ARG A 1 90 ? -6.963 -2.495 13.927 1.00 86.81 90 ARG A N 1
ATOM 675 C CA . ARG A 1 90 ? -6.549 -3.689 14.690 1.00 86.81 90 ARG A CA 1
ATOM 676 C C . ARG A 1 90 ? -7.494 -3.998 15.841 1.00 86.81 90 ARG A C 1
ATOM 678 O O . ARG A 1 90 ? -7.809 -5.167 16.032 1.00 86.81 90 ARG A O 1
ATOM 685 N N . ASP A 1 91 ? -8.003 -2.973 16.517 1.00 82.56 91 ASP A N 1
ATOM 686 C CA . ASP A 1 91 ? -8.973 -3.131 17.606 1.00 82.56 91 ASP A CA 1
ATOM 687 C C . ASP A 1 91 ? -10.243 -3.877 17.153 1.00 82.56 91 ASP A C 1
ATOM 689 O O . ASP A 1 91 ? -10.894 -4.546 17.951 1.00 82.56 91 ASP A O 1
ATOM 693 N N . ARG A 1 92 ? -10.584 -3.803 15.858 1.00 81.44 92 ARG A N 1
ATOM 694 C CA . ARG A 1 92 ? -11.773 -4.439 15.274 1.00 81.44 92 ARG A CA 1
ATOM 695 C C . ARG A 1 92 ? -11.477 -5.746 14.543 1.00 81.44 92 ARG A C 1
ATOM 697 O O . ARG A 1 92 ? -12.265 -6.681 14.627 1.00 81.44 92 ARG A O 1
ATOM 704 N N . CYS A 1 93 ? -10.388 -5.794 13.778 1.00 82.31 93 CYS A N 1
ATOM 705 C CA . CYS A 1 93 ? -10.090 -6.902 12.864 1.00 82.31 93 CYS A CA 1
ATOM 706 C C . CYS A 1 93 ? -9.014 -7.863 13.391 1.00 82.31 93 CYS A C 1
ATOM 708 O O . CYS A 1 93 ? -8.720 -8.860 12.737 1.00 82.31 93 CYS A O 1
ATOM 710 N N . GLY A 1 94 ? -8.369 -7.554 14.520 1.00 86.25 94 GLY A N 1
ATOM 711 C CA . GLY A 1 94 ? -7.272 -8.336 15.105 1.00 86.25 94 GLY A CA 1
ATOM 712 C C . GLY A 1 94 ? -5.934 -8.224 14.363 1.00 86.25 94 GLY A C 1
ATOM 713 O O . GLY A 1 94 ? -4.878 -8.403 14.964 1.00 86.25 94 GLY A O 1
ATOM 714 N N . ALA A 1 95 ? -5.949 -7.876 13.075 1.00 87.94 95 ALA A N 1
ATOM 715 C CA . ALA A 1 95 ? -4.765 -7.654 12.255 1.00 87.94 95 ALA A CA 1
ATOM 716 C C . ALA A 1 95 ? -4.974 -6.488 11.281 1.00 87.94 95 ALA A C 1
ATOM 718 O O . ALA A 1 95 ? -6.104 -6.127 10.944 1.00 87.94 95 ALA A O 1
ATOM 719 N N . PHE A 1 96 ? -3.866 -5.902 10.828 1.00 93.19 96 PHE A N 1
ATOM 720 C CA . PHE A 1 96 ? -3.862 -4.870 9.799 1.00 93.19 96 PHE A CA 1
ATOM 721 C C . PHE A 1 96 ? -2.561 -4.928 8.999 1.00 93.19 96 PHE A C 1
ATOM 723 O O . PHE A 1 96 ? -1.485 -4.986 9.599 1.00 93.19 96 PHE A O 1
ATOM 730 N N . LEU A 1 97 ? -2.668 -4.910 7.670 1.00 94.50 97 LEU A N 1
ATOM 731 C CA . LEU A 1 97 ? -1.536 -4.948 6.745 1.00 94.50 97 LEU A CA 1
ATOM 732 C C . LEU A 1 97 ? -1.492 -3.682 5.889 1.00 94.50 97 LEU A C 1
ATOM 734 O O . LEU A 1 97 ? -2.466 -3.333 5.229 1.00 94.50 97 LEU A O 1
ATOM 738 N N . VAL A 1 98 ? -0.338 -3.030 5.832 1.00 96.25 98 VAL A N 1
ATOM 739 C CA . VAL A 1 98 ? -0.092 -1.964 4.858 1.00 96.25 98 VAL A CA 1
ATOM 740 C C . VAL A 1 98 ? 0.601 -2.556 3.639 1.00 96.25 98 VAL A C 1
ATOM 742 O O . VAL A 1 98 ? 1.618 -3.235 3.781 1.00 96.25 98 VAL A O 1
ATOM 745 N N . LEU A 1 99 ? 0.060 -2.294 2.450 1.00 96.94 99 LEU A N 1
ATOM 746 C CA . LEU A 1 99 ? 0.726 -2.586 1.186 1.00 96.94 99 LEU A CA 1
ATOM 747 C C . LEU A 1 99 ? 1.340 -1.288 0.662 1.00 96.94 99 LEU A C 1
ATOM 749 O O . LEU A 1 99 ? 0.619 -0.410 0.207 1.00 96.94 99 LEU A O 1
ATOM 753 N N . ASP A 1 100 ? 2.657 -1.162 0.759 1.00 96.00 100 ASP A N 1
ATOM 754 C CA . ASP A 1 100 ? 3.435 -0.087 0.144 1.00 96.00 100 ASP A CA 1
ATOM 755 C C . ASP A 1 100 ? 3.640 -0.445 -1.330 1.00 96.00 100 ASP A C 1
ATOM 757 O O . ASP A 1 100 ? 4.436 -1.333 -1.636 1.00 96.00 100 ASP A O 1
ATOM 761 N N . ILE A 1 101 ? 2.902 0.195 -2.232 1.00 95.94 101 ILE A N 1
ATOM 762 C CA . ILE A 1 101 ? 2.852 -0.148 -3.653 1.00 95.94 101 ILE A CA 1
ATOM 763 C C . ILE A 1 101 ? 3.460 0.989 -4.478 1.00 95.94 101 ILE A C 1
ATOM 765 O O . ILE A 1 101 ? 3.016 2.134 -4.416 1.00 95.94 101 ILE A O 1
ATOM 769 N N . GLY A 1 102 ? 4.467 0.649 -5.277 1.00 94.19 102 GLY A N 1
ATOM 770 C CA . GLY A 1 102 ? 5.196 1.586 -6.128 1.00 94.19 102 GLY A CA 1
ATOM 771 C C . GLY A 1 102 ? 5.672 0.928 -7.418 1.00 94.19 102 GLY A C 1
ATOM 772 O O . GLY A 1 102 ? 5.407 -0.251 -7.666 1.00 94.19 102 GLY A O 1
ATOM 773 N N . GLU A 1 103 ? 6.379 1.696 -8.228 1.00 91.44 103 GLU A N 1
ATOM 774 C CA . GLU A 1 103 ? 6.964 1.253 -9.490 1.00 91.44 103 GLU A CA 1
ATOM 775 C C . GLU A 1 103 ? 8.495 1.241 -9.389 1.00 91.44 103 GLU A C 1
ATOM 777 O O . GLU A 1 103 ? 9.090 2.076 -8.707 1.00 91.44 103 GLU A O 1
ATOM 782 N N . LEU A 1 104 ? 9.122 0.257 -10.035 1.00 89.44 104 LEU A N 1
ATOM 783 C CA . LEU A 1 104 ? 10.571 0.183 -10.194 1.00 89.44 104 LEU A CA 1
ATOM 784 C C . LEU A 1 104 ? 11.041 1.232 -11.204 1.00 89.44 104 LEU A C 1
ATOM 786 O O . LEU A 1 104 ? 10.330 1.557 -12.150 1.00 89.44 104 LEU A O 1
ATOM 790 N N . ALA A 1 105 ? 12.279 1.703 -11.065 1.00 85.12 105 ALA A N 1
ATOM 791 C CA . ALA A 1 105 ? 12.852 2.657 -12.019 1.00 85.12 105 ALA A CA 1
ATOM 792 C C . ALA A 1 105 ? 12.925 2.115 -13.463 1.00 85.12 105 ALA A C 1
ATOM 794 O O . ALA A 1 105 ? 12.809 2.881 -14.418 1.00 85.12 105 ALA A O 1
ATOM 795 N N . GLU A 1 106 ? 13.110 0.803 -13.623 1.00 83.81 106 GLU A N 1
ATOM 796 C CA . GLU A 1 106 ? 13.290 0.147 -14.916 1.00 83.81 106 GLU A CA 1
ATOM 797 C C . GLU A 1 106 ? 12.708 -1.270 -14.923 1.00 83.81 106 GLU A C 1
ATOM 799 O O . GLU A 1 106 ? 12.554 -1.915 -13.881 1.00 83.81 106 GLU A O 1
ATOM 804 N N . ASP A 1 107 ? 12.403 -1.769 -16.120 1.00 85.19 107 ASP A N 1
ATOM 805 C CA . ASP A 1 107 ? 12.057 -3.168 -16.344 1.00 85.19 107 ASP A CA 1
ATOM 806 C C . ASP A 1 107 ? 13.299 -3.945 -16.784 1.00 85.19 107 ASP A C 1
ATOM 808 O O . ASP A 1 107 ? 13.620 -4.026 -17.968 1.00 85.19 107 ASP A O 1
ATOM 812 N N . ARG A 1 108 ? 14.002 -4.542 -15.819 1.00 83.19 108 ARG A N 1
ATOM 813 C CA . ARG A 1 108 ? 15.282 -5.229 -16.063 1.00 83.19 108 ARG A CA 1
ATOM 814 C C . ARG A 1 108 ? 15.202 -6.433 -17.007 1.00 83.19 108 ARG A C 1
ATOM 816 O O . ARG A 1 108 ? 16.235 -6.937 -17.437 1.00 83.19 108 ARG A O 1
ATOM 823 N N . PHE A 1 109 ? 14.003 -6.967 -17.242 1.00 83.00 109 PHE A N 1
ATOM 824 C CA . PHE A 1 109 ? 13.803 -8.113 -18.129 1.00 83.00 109 PHE A CA 1
ATOM 825 C C . PHE A 1 109 ? 13.471 -7.693 -19.558 1.00 83.00 109 PHE A C 1
ATOM 827 O O . PHE A 1 109 ? 13.411 -8.553 -20.436 1.00 83.00 109 PHE A O 1
ATOM 834 N N . LEU A 1 110 ? 13.253 -6.401 -19.804 1.00 79.00 110 LEU A N 1
ATOM 835 C CA . LEU A 1 110 ? 13.012 -5.885 -21.138 1.00 79.00 110 LEU A CA 1
ATOM 836 C C . LEU A 1 110 ? 14.332 -5.841 -21.919 1.00 79.00 110 LEU A C 1
ATOM 838 O O . LEU A 1 110 ? 15.236 -5.075 -21.603 1.00 79.00 110 LEU A O 1
ATOM 842 N N . THR A 1 111 ? 14.438 -6.684 -22.942 1.00 73.19 111 THR A N 1
ATOM 843 C CA . THR A 1 111 ? 15.580 -6.748 -23.863 1.00 73.19 111 THR A CA 1
ATOM 844 C C . THR A 1 111 ? 15.094 -6.482 -25.283 1.00 73.19 111 THR A C 1
ATOM 846 O O . THR A 1 111 ? 14.065 -7.032 -25.671 1.00 73.19 111 THR A O 1
ATOM 849 N N . GLU A 1 112 ? 15.818 -5.671 -26.056 1.00 67.44 112 GLU A N 1
ATOM 850 C CA . GLU A 1 112 ? 15.366 -5.180 -27.372 1.00 67.44 112 GLU A CA 1
ATOM 851 C C . GLU A 1 112 ? 15.277 -6.278 -28.455 1.00 67.44 112 GLU A C 1
ATOM 853 O O . GLU A 1 112 ? 14.455 -6.174 -29.361 1.00 67.44 112 GLU A O 1
ATOM 858 N N . ASP A 1 113 ? 16.022 -7.381 -28.308 1.00 68.00 113 ASP A N 1
ATOM 859 C CA . ASP A 1 113 ? 16.200 -8.405 -29.351 1.00 68.00 113 ASP A CA 1
ATOM 860 C C . ASP A 1 113 ? 15.714 -9.806 -28.934 1.00 68.00 113 ASP A C 1
ATOM 862 O O . ASP A 1 113 ? 16.467 -10.785 -28.957 1.00 68.00 113 ASP A O 1
ATOM 866 N N . VAL A 1 114 ? 14.442 -9.942 -28.540 1.00 71.12 114 VAL A N 1
ATOM 867 C CA . VAL A 1 114 ? 13.838 -11.262 -28.262 1.00 71.12 114 VAL A CA 1
ATOM 868 C C . VAL A 1 114 ? 12.570 -11.511 -29.087 1.00 71.12 114 VAL A C 1
ATOM 870 O O . VAL A 1 114 ? 11.701 -10.645 -29.161 1.00 71.12 114 VAL A O 1
ATOM 873 N N . PRO A 1 115 ? 12.400 -12.710 -29.687 1.00 73.88 115 PRO A N 1
ATOM 874 C CA . PRO A 1 115 ? 11.236 -13.032 -30.522 1.00 73.88 115 PRO A CA 1
ATOM 875 C C . PRO A 1 115 ? 9.956 -13.314 -29.709 1.00 73.88 115 PRO A C 1
ATOM 877 O O . PRO A 1 115 ? 8.942 -13.726 -30.269 1.00 73.88 115 PRO A O 1
ATOM 880 N N . PHE A 1 116 ? 9.997 -13.133 -28.389 1.00 72.88 116 PHE A N 1
ATOM 881 C CA . PHE A 1 116 ? 8.885 -13.316 -27.460 1.00 72.88 116 PHE A CA 1
ATOM 882 C C . PHE A 1 116 ? 8.885 -12.184 -26.432 1.00 72.88 116 PHE A C 1
ATOM 884 O O . PHE A 1 116 ? 9.930 -11.615 -26.135 1.00 72.88 116 PHE A O 1
ATOM 891 N N . LEU A 1 117 ? 7.725 -11.878 -25.848 1.00 75.31 117 LEU A N 1
ATOM 892 C CA . LEU A 1 117 ? 7.648 -10.883 -24.782 1.00 75.31 117 LEU A CA 1
ATOM 893 C C . LEU A 1 117 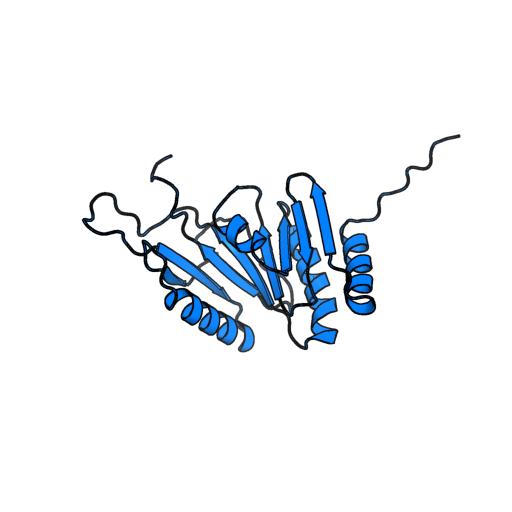? 8.213 -11.477 -23.476 1.00 75.31 117 LEU A C 1
ATOM 895 O O . LEU A 1 117 ? 7.659 -12.465 -22.981 1.00 75.31 117 LEU A O 1
ATOM 899 N N . PRO A 1 118 ? 9.302 -10.923 -22.909 1.00 83.12 118 PRO A N 1
ATOM 900 C CA . PRO A 1 118 ? 9.904 -11.457 -21.692 1.00 83.12 118 PRO A CA 1
ATOM 901 C C . PRO A 1 118 ? 8.963 -11.281 -20.489 1.00 83.12 118 PRO A C 1
ATOM 903 O O . PRO A 1 118 ? 8.064 -10.432 -20.521 1.00 83.12 118 PRO A O 1
ATOM 906 N N . PRO A 1 119 ? 9.142 -12.046 -19.396 1.00 86.62 119 PRO A N 1
ATOM 907 C CA . PRO A 1 119 ? 8.414 -11.788 -18.157 1.00 86.62 119 PRO A CA 1
ATOM 908 C C . PRO A 1 119 ? 8.714 -10.379 -17.629 1.00 86.62 119 PRO A C 1
ATOM 910 O O . PRO A 1 119 ? 9.680 -9.749 -18.051 1.00 86.62 119 PRO A O 1
ATOM 913 N N . PHE A 1 120 ? 7.898 -9.879 -16.705 1.00 87.69 120 PHE A N 1
ATOM 914 C CA . PHE A 1 120 ? 8.156 -8.607 -16.021 1.00 87.69 120 PHE A CA 1
ATOM 915 C C . PHE A 1 120 ? 8.341 -8.807 -14.522 1.00 87.69 120 PHE A C 1
ATOM 917 O O . PHE A 1 120 ? 7.774 -9.733 -13.943 1.00 87.69 120 PHE A O 1
ATOM 924 N N . GLU A 1 121 ? 9.133 -7.945 -13.889 1.00 90.56 121 GLU A N 1
ATOM 925 C CA . GLU A 1 121 ? 9.431 -8.051 -12.460 1.00 90.56 121 GLU A CA 1
ATOM 926 C C . GLU A 1 121 ? 8.260 -7.545 -11.600 1.00 90.56 121 GLU A C 1
ATOM 928 O O . GLU A 1 121 ? 7.690 -6.478 -11.839 1.00 90.56 121 GLU A O 1
ATOM 933 N N . ILE A 1 122 ? 7.939 -8.309 -10.557 1.00 92.62 122 ILE A N 1
ATOM 934 C CA . ILE A 1 122 ? 7.242 -7.829 -9.365 1.00 92.62 122 ILE A CA 1
ATOM 935 C C . ILE A 1 122 ? 8.185 -8.065 -8.187 1.00 92.62 122 ILE A C 1
ATOM 937 O O . ILE A 1 122 ? 8.359 -9.201 -7.743 1.00 92.62 122 ILE A O 1
ATOM 941 N N . ALA A 1 123 ? 8.802 -7.003 -7.679 1.00 93.25 123 ALA A N 1
ATOM 942 C CA . ALA A 1 123 ? 9.722 -7.107 -6.558 1.00 93.25 123 ALA A CA 1
ATOM 943 C C . ALA A 1 123 ? 8.956 -6.979 -5.236 1.00 93.25 123 ALA A C 1
ATOM 945 O O . ALA A 1 123 ? 8.169 -6.047 -5.050 1.00 93.25 123 ALA A O 1
ATOM 946 N N . LEU A 1 124 ? 9.183 -7.910 -4.309 1.00 94.38 124 LEU A N 1
ATOM 947 C CA . LEU A 1 124 ? 8.485 -7.958 -3.027 1.00 94.38 124 LEU A CA 1
ATOM 948 C C . LEU A 1 124 ? 9.446 -7.922 -1.842 1.00 94.38 124 LEU A C 1
ATOM 950 O O . LEU A 1 124 ? 10.436 -8.647 -1.813 1.00 94.38 124 LEU A O 1
ATOM 954 N N . ALA A 1 125 ? 9.095 -7.160 -0.812 1.00 92.94 125 ALA A N 1
ATOM 955 C CA . ALA A 1 125 ? 9.741 -7.231 0.496 1.00 92.94 125 ALA A CA 1
ATOM 956 C C . ALA A 1 125 ? 8.693 -7.235 1.606 1.00 92.94 125 ALA A C 1
ATOM 958 O O . ALA A 1 125 ? 7.624 -6.647 1.474 1.00 92.94 125 ALA A O 1
ATOM 959 N N . GLY A 1 126 ? 8.997 -7.882 2.723 1.00 89.50 126 GLY A N 1
ATOM 960 C CA . GLY A 1 126 ? 8.159 -7.873 3.919 1.00 89.50 126 GLY A CA 1
ATOM 961 C C . GLY A 1 126 ? 9.016 -7.777 5.172 1.00 89.50 126 GLY A C 1
ATOM 962 O O . GLY A 1 126 ? 10.231 -7.971 5.120 1.00 89.50 126 GLY A O 1
ATOM 963 N N . GLY A 1 127 ? 8.390 -7.473 6.306 1.00 85.31 127 GLY A N 1
ATOM 964 C CA . GLY A 1 127 ? 9.082 -7.499 7.591 1.00 85.31 127 GLY A CA 1
ATOM 965 C C . GLY A 1 127 ? 9.453 -8.914 8.064 1.00 85.31 127 GLY A C 1
ATOM 966 O O . GLY A 1 127 ? 9.147 -9.934 7.440 1.00 85.31 127 GLY A O 1
ATOM 967 N N . GLY A 1 128 ? 10.158 -8.976 9.194 1.00 85.94 128 GLY A N 1
ATOM 968 C CA . GLY A 1 128 ? 10.743 -10.213 9.718 1.00 85.94 128 GLY A CA 1
ATOM 969 C C . GLY A 1 128 ? 9.778 -11.125 10.480 1.00 85.94 128 GLY A C 1
ATOM 970 O O . GLY A 1 128 ? 10.148 -12.266 10.787 1.00 85.94 128 GLY A O 1
ATOM 971 N N . THR A 1 129 ? 8.566 -10.660 10.802 1.00 89.25 129 THR A N 1
ATOM 972 C CA . THR A 1 129 ? 7.616 -11.430 11.618 1.00 89.25 129 THR A CA 1
ATOM 973 C C . THR A 1 129 ? 7.046 -12.630 10.855 1.00 89.25 129 THR A C 1
ATOM 975 O O . THR A 1 129 ? 7.025 -12.671 9.624 1.00 89.25 129 THR A O 1
ATOM 978 N N . ALA A 1 130 ? 6.539 -13.632 11.581 1.00 89.38 130 ALA A N 1
ATOM 979 C CA . ALA A 1 130 ? 5.908 -14.799 10.961 1.00 89.38 130 ALA A CA 1
ATOM 980 C C . ALA A 1 130 ? 4.681 -14.419 10.106 1.00 89.38 130 ALA A C 1
ATOM 982 O O . ALA A 1 130 ? 4.479 -14.985 9.032 1.00 89.38 130 ALA A O 1
ATOM 983 N N . GLY A 1 131 ? 3.893 -13.436 10.559 1.00 88.00 131 GLY A N 1
ATOM 984 C CA . GLY A 1 131 ? 2.728 -12.930 9.831 1.00 88.00 131 GLY A CA 1
ATOM 985 C C . GLY A 1 131 ? 3.107 -12.227 8.529 1.00 88.00 131 GLY A C 1
ATOM 986 O O . GLY A 1 131 ? 2.525 -12.520 7.487 1.00 88.00 131 GLY A O 1
ATOM 987 N N . GLU A 1 132 ? 4.127 -11.368 8.557 1.00 90.94 132 GLU A N 1
ATOM 988 C CA . GLU A 1 132 ? 4.622 -10.678 7.359 1.00 90.94 132 GLU A CA 1
ATOM 989 C C . GLU A 1 132 ? 5.222 -11.655 6.348 1.00 90.94 132 GLU A C 1
ATOM 991 O O . GLU A 1 132 ? 4.895 -11.583 5.167 1.00 90.94 132 GLU A O 1
ATOM 996 N N . LYS A 1 133 ? 6.003 -12.642 6.802 1.00 92.44 133 LYS A N 1
ATOM 997 C CA . LYS A 1 133 ? 6.523 -13.714 5.935 1.00 92.44 133 LYS A CA 1
ATOM 998 C C . LYS A 1 133 ? 5.400 -14.539 5.302 1.00 92.44 133 LYS A C 1
ATOM 1000 O O . LYS A 1 133 ? 5.472 -14.888 4.123 1.00 92.44 133 LYS A O 1
ATOM 1005 N N . ALA A 1 134 ? 4.344 -14.842 6.058 1.00 91.88 134 ALA A N 1
ATOM 1006 C CA . ALA A 1 134 ? 3.181 -15.558 5.539 1.00 91.88 134 ALA A CA 1
ATOM 1007 C C . ALA A 1 134 ? 2.385 -14.723 4.522 1.00 91.88 134 ALA A C 1
ATOM 1009 O O . ALA A 1 134 ? 1.918 -15.277 3.522 1.00 91.88 134 ALA A O 1
ATOM 1010 N N . ALA A 1 135 ? 2.245 -13.415 4.760 1.00 92.38 135 ALA A N 1
ATOM 1011 C CA . ALA A 1 135 ? 1.618 -12.476 3.834 1.00 92.38 135 ALA A CA 1
ATOM 1012 C C . ALA A 1 135 ? 2.437 -12.337 2.541 1.00 92.38 135 ALA A C 1
ATOM 1014 O O . ALA A 1 135 ? 1.877 -12.507 1.460 1.00 92.38 135 ALA A O 1
ATOM 1015 N N . LEU A 1 136 ? 3.757 -12.147 2.651 1.00 94.62 136 LEU A N 1
ATOM 1016 C CA . LEU A 1 136 ? 4.702 -12.102 1.532 1.00 94.62 136 LEU A CA 1
ATOM 1017 C C . LEU A 1 136 ? 4.598 -13.360 0.666 1.00 94.62 136 LEU A C 1
ATOM 1019 O O . LEU A 1 136 ? 4.386 -13.263 -0.539 1.00 94.62 136 LEU A O 1
ATOM 1023 N N . LYS A 1 137 ? 4.652 -14.550 1.280 1.00 94.12 137 LYS A N 1
ATOM 1024 C CA . LYS A 1 137 ? 4.524 -15.827 0.563 1.00 94.12 137 LYS A CA 1
ATOM 1025 C C . LYS A 1 137 ? 3.178 -15.958 -0.158 1.00 94.12 137 LYS A C 1
ATOM 1027 O O . LYS A 1 137 ? 3.135 -16.427 -1.293 1.00 94.12 137 LYS A O 1
ATOM 1032 N N . ARG A 1 138 ? 2.076 -15.568 0.494 1.00 94.31 138 ARG A N 1
ATOM 1033 C CA . ARG A 1 138 ? 0.733 -15.609 -0.111 1.00 94.31 138 ARG A CA 1
ATOM 1034 C C . ARG A 1 138 ? 0.609 -14.643 -1.280 1.00 94.31 138 ARG A C 1
ATOM 1036 O O . ARG A 1 138 ? 0.076 -15.035 -2.313 1.00 94.31 138 ARG A O 1
ATOM 1043 N N . PHE A 1 139 ? 1.121 -13.424 -1.133 1.00 94.38 139 PHE A N 1
ATOM 1044 C CA . PHE A 1 139 ? 1.127 -12.445 -2.211 1.00 94.38 139 PHE A CA 1
ATOM 1045 C C . PHE A 1 139 ? 1.970 -12.939 -3.389 1.00 94.38 139 PHE A C 1
ATOM 1047 O O . PHE A 1 139 ? 1.482 -12.940 -4.511 1.00 94.38 139 PHE A O 1
ATOM 1054 N N . ALA A 1 140 ? 3.182 -13.442 -3.135 1.00 93.69 140 ALA A N 1
ATOM 1055 C CA . ALA A 1 140 ? 4.065 -13.986 -4.165 1.00 93.69 140 ALA A CA 1
ATOM 1056 C C . ALA A 1 140 ? 3.399 -15.110 -4.973 1.00 93.69 140 ALA A C 1
ATOM 1058 O O . ALA A 1 140 ? 3.427 -15.090 -6.204 1.00 93.69 140 ALA A O 1
ATOM 1059 N N . ALA A 1 141 ? 2.747 -16.058 -4.293 1.00 93.31 141 ALA A N 1
ATOM 1060 C CA . ALA A 1 141 ? 2.019 -17.141 -4.951 1.00 93.31 141 ALA A CA 1
ATOM 1061 C C . ALA A 1 141 ? 0.837 -16.618 -5.783 1.00 93.31 141 ALA A C 1
ATOM 1063 O O . ALA A 1 141 ? 0.649 -17.039 -6.922 1.00 93.31 141 ALA A O 1
ATOM 1064 N N . ALA A 1 142 ? 0.062 -15.677 -5.234 1.00 92.19 142 ALA A N 1
ATOM 1065 C CA . ALA A 1 142 ? -1.071 -15.083 -5.932 1.00 92.19 142 ALA A CA 1
ATOM 1066 C C . ALA A 1 142 ? -0.638 -14.262 -7.154 1.00 92.19 142 ALA A C 1
ATOM 1068 O O . AL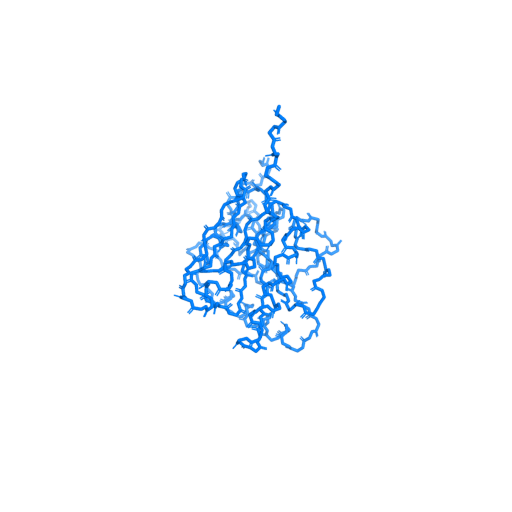A A 1 142 ? -1.293 -14.344 -8.183 1.00 92.19 142 ALA A O 1
ATOM 1069 N N . ALA A 1 143 ? 0.451 -13.497 -7.054 1.00 90.25 143 ALA A N 1
ATOM 1070 C CA . ALA A 1 143 ? 0.990 -12.700 -8.150 1.00 90.25 143 ALA A CA 1
ATOM 1071 C C . ALA A 1 143 ? 1.570 -13.587 -9.262 1.00 90.25 143 ALA A C 1
ATOM 1073 O O . ALA A 1 143 ? 1.268 -13.364 -10.428 1.00 90.25 143 ALA A O 1
ATOM 1074 N N . SER A 1 144 ? 2.324 -14.632 -8.905 1.00 87.25 144 SER A N 1
ATOM 1075 C CA . SER A 1 144 ? 2.928 -15.561 -9.878 1.00 87.25 144 SER A CA 1
ATOM 1076 C C . SER A 1 144 ? 1.889 -16.398 -10.631 1.00 87.25 144 SER A C 1
ATOM 1078 O O . SER A 1 144 ? 2.122 -16.790 -11.766 1.00 87.25 144 SER A O 1
ATOM 1080 N N . GLY A 1 145 ? 0.746 -16.693 -10.003 1.00 82.38 145 GLY A N 1
ATOM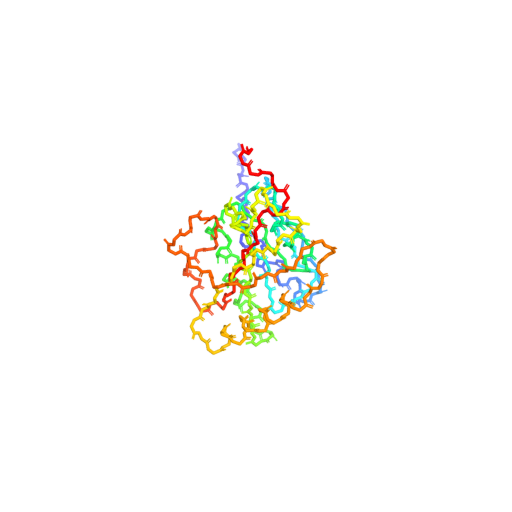 1081 C CA . GLY A 1 145 ? -0.332 -17.482 -10.608 1.00 82.38 145 GLY A CA 1
ATOM 1082 C C . GLY A 1 145 ? -1.300 -16.684 -11.487 1.00 82.38 145 GLY A C 1
ATOM 1083 O O . GLY A 1 145 ? -2.331 -17.225 -11.881 1.00 82.38 145 GLY A O 1
ATOM 1084 N N . ARG A 1 146 ? -1.042 -15.394 -11.739 1.00 80.06 146 ARG A N 1
ATOM 1085 C CA . ARG A 1 146 ? -1.898 -14.556 -12.588 1.00 80.06 146 ARG A CA 1
ATOM 1086 C C . ARG A 1 146 ? -1.423 -14.593 -14.033 1.00 80.06 146 ARG A C 1
ATOM 1088 O O . ARG A 1 146 ? -0.326 -14.135 -14.340 1.00 80.06 146 ARG A O 1
ATOM 1095 N N . ASP A 1 147 ? -2.317 -15.015 -14.918 1.00 66.94 147 ASP A N 1
ATOM 1096 C CA . ASP A 1 147 ? -2.137 -14.843 -16.354 1.00 66.94 147 ASP A CA 1
ATOM 1097 C C . ASP A 1 147 ? -2.415 -13.384 -16.728 1.00 66.94 147 ASP A C 1
ATOM 1099 O O . ASP A 1 147 ? -3.562 -12.930 -16.760 1.00 66.94 147 ASP A O 1
ATOM 1103 N N . ALA A 1 148 ? -1.355 -12.624 -16.997 1.00 69.69 148 ALA A N 1
ATOM 1104 C CA . ALA A 1 148 ? -1.468 -11.337 -17.667 1.00 69.69 148 ALA A CA 1
ATOM 1105 C C . ALA A 1 148 ? -1.372 -11.550 -19.184 1.00 69.69 148 ALA A C 1
ATOM 1107 O O . ALA A 1 148 ? -0.566 -12.337 -19.674 1.00 69.69 148 ALA A O 1
ATOM 1108 N N . LYS A 1 149 ? -2.225 -10.842 -19.934 1.00 66.12 149 LYS A N 1
ATOM 1109 C CA . LYS A 1 149 ? -2.562 -11.129 -21.342 1.00 66.12 149 LYS A CA 1
ATOM 1110 C C . LYS A 1 149 ? -1.363 -11.216 -22.302 1.00 66.12 149 LYS A C 1
ATOM 1112 O O . LYS A 1 149 ? -1.487 -11.848 -23.345 1.00 66.12 149 LYS A O 1
ATOM 1117 N N . TYR A 1 150 ? -0.237 -10.579 -21.971 1.00 71.56 150 TYR A N 1
ATOM 1118 C CA . TYR A 1 150 ? 0.904 -10.432 -22.882 1.00 71.56 150 TYR A CA 1
ATOM 1119 C C . TYR A 1 150 ? 2.273 -10.766 -22.273 1.00 71.56 150 TYR A C 1
ATOM 1121 O O . TYR A 1 150 ? 3.204 -11.040 -23.020 1.00 71.56 150 TYR A O 1
ATOM 1129 N N . ARG A 1 151 ? 2.421 -10.749 -20.942 1.00 82.38 151 ARG A N 1
ATOM 1130 C CA . ARG A 1 151 ? 3.692 -11.009 -20.244 1.00 82.38 151 ARG A CA 1
ATOM 1131 C C . ARG A 1 151 ? 3.413 -11.716 -18.926 1.00 82.38 151 ARG A C 1
ATOM 1133 O O . ARG A 1 151 ? 2.469 -11.347 -18.237 1.00 82.38 151 ARG A O 1
ATOM 1140 N N . THR A 1 152 ? 4.234 -12.689 -18.552 1.00 84.38 152 THR A N 1
ATOM 1141 C CA . THR A 1 152 ? 4.094 -13.400 -17.272 1.00 84.38 152 THR A CA 1
ATOM 1142 C C . THR A 1 152 ? 4.782 -12.616 -16.147 1.00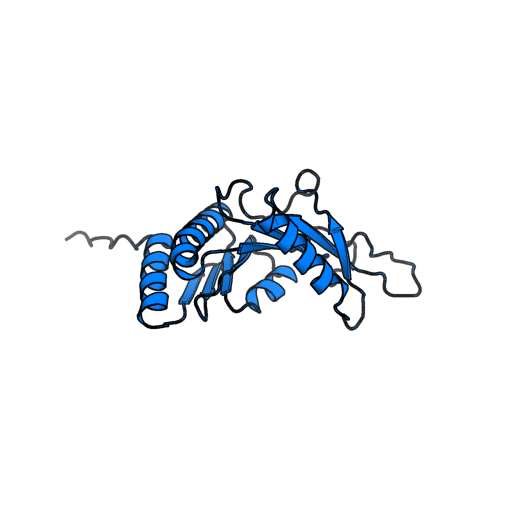 84.38 152 THR A C 1
ATOM 1144 O O . THR A 1 152 ? 5.924 -12.185 -16.333 1.00 84.38 152 THR A O 1
ATOM 1147 N N . PRO A 1 153 ? 4.146 -12.427 -14.979 1.00 89.38 153 PRO A N 1
ATOM 1148 C CA . PRO A 1 153 ? 4.816 -11.836 -13.828 1.00 89.38 153 PRO A CA 1
ATOM 1149 C C . PRO A 1 153 ? 5.886 -12.785 -13.281 1.00 89.38 153 PRO A C 1
ATOM 1151 O O . PRO A 1 153 ? 5.639 -13.971 -13.058 1.00 89.38 153 PRO A O 1
ATOM 1154 N N . ARG A 1 154 ? 7.069 -12.247 -13.002 1.00 89.88 154 ARG A N 1
ATOM 1155 C CA . ARG A 1 154 ? 8.133 -12.916 -12.259 1.00 89.88 154 ARG A CA 1
ATOM 1156 C C . ARG A 1 154 ? 8.314 -12.213 -10.923 1.00 89.88 154 ARG A C 1
ATOM 1158 O O . ARG A 1 154 ? 8.676 -11.041 -10.874 1.00 89.88 154 ARG A O 1
ATOM 1165 N N . VAL A 1 155 ? 8.056 -12.946 -9.847 1.00 90.50 155 VAL A N 1
ATOM 1166 C CA . VAL A 1 155 ? 8.194 -12.431 -8.486 1.00 90.50 155 VAL A CA 1
ATOM 1167 C C . VAL A 1 155 ? 9.620 -12.647 -7.991 1.00 90.50 155 VAL A C 1
ATOM 1169 O O . VAL A 1 155 ? 10.077 -13.786 -7.940 1.00 90.50 155 VAL A O 1
ATOM 1172 N N . ASP A 1 156 ? 10.286 -11.568 -7.591 1.00 89.12 156 ASP A N 1
ATOM 1173 C CA . ASP A 1 156 ? 11.640 -11.585 -7.029 1.00 89.12 156 ASP A CA 1
ATOM 1174 C C . ASP A 1 156 ? 11.684 -10.816 -5.689 1.00 89.12 156 ASP A C 1
ATOM 1176 O O . ASP A 1 156 ? 10.753 -10.091 -5.326 1.00 89.12 156 ASP A O 1
ATOM 1180 N N . GLU A 1 157 ? 12.757 -10.995 -4.916 1.00 87.69 157 GLU A N 1
ATOM 1181 C CA . GLU A 1 157 ? 12.969 -10.261 -3.663 1.00 87.69 157 GLU A CA 1
ATOM 1182 C C . GLU A 1 157 ? 13.367 -8.804 -3.940 1.00 87.69 157 GLU A C 1
ATOM 1184 O O . GLU A 1 157 ? 14.265 -8.523 -4.735 1.00 87.69 157 GLU A O 1
ATOM 1189 N N . PHE A 1 158 ? 12.716 -7.866 -3.256 1.00 83.56 158 PHE A N 1
ATOM 1190 C CA . PHE A 1 158 ? 13.054 -6.451 -3.313 1.00 83.56 158 PHE A CA 1
ATOM 1191 C C . PHE A 1 158 ? 14.100 -6.103 -2.253 1.00 83.56 158 PHE A C 1
ATOM 1193 O O . PHE A 1 158 ? 13.848 -6.234 -1.055 1.00 83.56 158 PHE A O 1
ATOM 1200 N N . ASN A 1 159 ? 15.253 -5.586 -2.686 1.00 79.25 159 ASN A N 1
ATOM 1201 C CA . ASN A 1 159 ? 16.263 -5.043 -1.783 1.00 79.25 159 ASN A CA 1
ATOM 1202 C C . ASN A 1 159 ? 16.214 -3.497 -1.765 1.00 79.25 159 ASN A C 1
ATOM 1204 O O . ASN A 1 159 ? 16.690 -2.849 -2.704 1.00 79.25 159 ASN A O 1
ATOM 1208 N N . PRO A 1 160 ? 15.690 -2.881 -0.689 1.00 68.19 160 PRO A N 1
ATOM 1209 C CA . PRO A 1 160 ? 15.508 -1.433 -0.598 1.00 68.19 160 PRO A CA 1
ATOM 1210 C C . PRO A 1 160 ? 16.811 -0.635 -0.453 1.00 68.19 160 PRO A C 1
ATOM 1212 O O . PRO A 1 160 ? 16.770 0.589 -0.572 1.00 68.19 160 PRO A O 1
ATOM 1215 N N . THR A 1 161 ? 17.947 -1.284 -0.164 1.00 64.62 161 THR A N 1
ATOM 1216 C CA . THR A 1 161 ? 19.253 -0.602 -0.046 1.00 64.62 161 THR A CA 1
ATOM 1217 C C . THR A 1 161 ? 19.891 -0.313 -1.401 1.00 64.62 161 THR A C 1
ATOM 1219 O O . THR A 1 161 ? 20.723 0.581 -1.510 1.00 64.62 161 THR A O 1
ATOM 1222 N N . THR A 1 162 ? 19.474 -1.035 -2.440 1.00 58.00 162 THR A N 1
ATOM 1223 C CA . THR A 1 162 ? 20.042 -0.937 -3.789 1.00 58.00 162 THR A CA 1
ATOM 1224 C C . THR A 1 162 ? 19.177 -0.140 -4.766 1.00 58.00 162 THR A C 1
ATOM 1226 O O . THR A 1 162 ? 19.621 0.122 -5.877 1.00 58.00 162 THR A O 1
ATOM 1229 N N . ARG A 1 163 ? 17.944 0.232 -4.386 1.00 63.00 163 ARG A N 1
ATOM 1230 C CA . ARG A 1 163 ? 16.971 0.908 -5.262 1.00 63.00 163 ARG A CA 1
ATOM 1231 C C . ARG A 1 163 ? 16.383 2.138 -4.560 1.00 63.00 163 ARG A C 1
ATOM 1233 O O . ARG A 1 163 ? 15.701 2.010 -3.542 1.00 63.00 163 ARG A O 1
ATOM 1240 N N . ALA A 1 164 ? 16.698 3.329 -5.074 1.00 61.44 164 ALA A N 1
ATOM 1241 C CA . ALA A 1 164 ? 16.177 4.598 -4.571 1.00 61.44 164 ALA A CA 1
ATOM 1242 C C . ALA A 1 164 ? 14.813 4.887 -5.212 1.00 61.44 164 ALA A C 1
ATOM 1244 O O . ALA A 1 164 ? 14.738 5.185 -6.398 1.00 61.44 164 ALA A O 1
ATOM 1245 N N . GLU A 1 165 ? 13.741 4.788 -4.426 1.00 75.12 165 GLU A N 1
ATOM 1246 C CA . GLU A 1 165 ? 12.357 4.948 -4.886 1.00 75.12 165 GLU A CA 1
ATOM 1247 C C . GLU A 1 165 ? 11.523 5.642 -3.804 1.00 75.12 165 GLU A C 1
ATOM 1249 O O . GLU A 1 165 ? 11.797 5.498 -2.605 1.00 75.12 165 GLU A O 1
ATOM 1254 N N . ALA A 1 166 ? 10.482 6.369 -4.218 1.00 81.75 166 ALA A N 1
ATOM 1255 C CA . ALA A 1 166 ? 9.487 6.893 -3.292 1.00 81.75 166 ALA A CA 1
ATOM 1256 C C . ALA A 1 166 ? 8.782 5.725 -2.579 1.00 81.75 166 ALA A C 1
ATOM 1258 O O . ALA A 1 166 ? 8.373 4.735 -3.192 1.00 81.75 166 ALA A O 1
ATOM 1259 N N . ARG A 1 167 ? 8.716 5.791 -1.246 1.00 86.31 167 ARG A N 1
ATOM 1260 C CA . ARG A 1 167 ? 8.192 4.700 -0.420 1.00 86.31 167 ARG A CA 1
ATOM 1261 C C . ARG A 1 167 ? 7.719 5.183 0.937 1.00 86.31 167 ARG A C 1
ATOM 1263 O O . ARG A 1 167 ? 8.047 6.292 1.365 1.00 86.31 167 ARG A O 1
ATOM 1270 N N . LEU A 1 168 ? 6.985 4.323 1.638 1.00 89.75 168 LEU A N 1
ATOM 1271 C CA . LEU A 1 168 ? 6.678 4.573 3.038 1.00 89.75 168 LEU A CA 1
ATOM 1272 C C . LEU A 1 168 ? 7.963 4.589 3.880 1.00 89.75 168 LEU A C 1
ATOM 1274 O O . LEU A 1 168 ? 8.884 3.814 3.603 1.00 89.75 168 LEU A O 1
ATOM 1278 N N . PRO A 1 169 ? 8.015 5.405 4.951 1.00 86.12 169 PRO A N 1
ATOM 1279 C CA . PRO A 1 169 ? 9.136 5.407 5.880 1.00 86.12 169 PRO A CA 1
ATOM 1280 C C . PRO A 1 169 ? 9.450 3.995 6.380 1.00 86.12 169 PRO A C 1
ATOM 1282 O O . PRO A 1 169 ? 8.539 3.233 6.707 1.00 86.12 169 PRO A O 1
ATOM 1285 N N . ASP A 1 170 ? 10.736 3.655 6.482 1.00 80.94 170 ASP A N 1
ATOM 1286 C CA . ASP A 1 170 ? 11.165 2.296 6.840 1.00 80.94 170 ASP A CA 1
ATOM 1287 C C . ASP A 1 170 ? 10.694 1.871 8.238 1.00 80.94 170 ASP A C 1
ATOM 1289 O O . ASP A 1 170 ? 10.420 0.696 8.479 1.00 80.94 170 ASP A O 1
ATOM 1293 N N . HIS A 1 171 ? 10.527 2.837 9.143 1.00 79.75 171 HIS A N 1
ATOM 1294 C CA . HIS A 1 171 ? 10.005 2.605 10.479 1.00 79.75 171 HIS A CA 1
ATOM 1295 C C . HIS A 1 171 ? 8.530 3.028 10.589 1.00 79.75 171 HIS A C 1
ATOM 1297 O O . HIS A 1 171 ? 8.203 4.186 10.866 1.00 79.75 171 HIS A O 1
ATOM 1303 N N . LEU A 1 172 ? 7.622 2.058 10.469 1.00 84.69 172 LEU A N 1
ATOM 1304 C CA . LEU A 1 172 ? 6.196 2.227 10.789 1.00 84.69 172 LEU A CA 1
ATOM 1305 C C . LEU A 1 172 ? 5.838 1.751 12.210 1.00 84.69 172 LEU A C 1
ATOM 1307 O O . LEU A 1 172 ? 4.661 1.672 12.562 1.00 84.69 172 LEU A O 1
ATOM 1311 N N . GLY A 1 173 ? 6.837 1.462 13.051 1.00 83.38 173 GLY A N 1
ATOM 1312 C CA . GLY A 1 173 ? 6.634 0.837 14.358 1.00 83.38 173 GLY A CA 1
ATOM 1313 C C . GLY A 1 173 ? 6.088 -0.583 14.204 1.00 83.38 173 GLY A C 1
ATOM 1314 O O . GLY A 1 173 ? 6.526 -1.326 13.335 1.00 83.38 173 GLY A O 1
ATOM 1315 N N . ASN A 1 174 ? 5.087 -0.950 15.006 1.00 84.25 174 ASN A N 1
ATOM 1316 C CA . ASN A 1 174 ? 4.505 -2.302 15.008 1.00 84.25 174 ASN A CA 1
ATOM 1317 C C . ASN A 1 174 ? 3.455 -2.526 13.901 1.00 84.25 174 ASN A C 1
ATOM 1319 O O . ASN A 1 174 ? 2.525 -3.312 14.086 1.00 84.25 174 ASN A O 1
ATOM 1323 N N . VAL A 1 175 ? 3.499 -1.770 12.804 1.00 90.50 175 VAL A N 1
ATOM 1324 C CA . VAL A 1 175 ? 2.551 -1.920 11.691 1.00 90.50 175 VAL A CA 1
ATOM 1325 C C . VAL A 1 175 ? 3.144 -2.881 10.674 1.00 90.50 175 VAL A C 1
ATOM 1327 O O . VAL A 1 175 ? 4.197 -2.597 10.112 1.00 90.50 175 VAL A O 1
ATOM 1330 N N . ALA A 1 176 ? 2.459 -4.001 10.436 1.00 92.19 176 ALA A N 1
ATOM 1331 C CA . ALA A 1 176 ? 2.894 -4.976 9.447 1.00 92.19 176 ALA A CA 1
ATOM 1332 C C . ALA A 1 176 ? 2.861 -4.358 8.044 1.00 92.19 176 ALA A C 1
ATOM 1334 O O . ALA A 1 176 ? 1.860 -3.739 7.659 1.00 92.19 176 ALA A O 1
ATOM 1335 N N . ARG A 1 177 ? 3.939 -4.552 7.280 1.00 93.31 177 ARG A N 1
ATOM 1336 C CA . ARG A 1 177 ? 4.095 -3.984 5.935 1.00 93.31 177 ARG A CA 1
ATOM 1337 C C . ARG A 1 177 ? 4.519 -5.043 4.923 1.00 93.31 177 ARG A C 1
ATOM 1339 O O . ARG A 1 177 ? 5.408 -5.852 5.185 1.00 93.31 177 ARG A O 1
ATOM 1346 N N . LEU A 1 178 ? 3.916 -4.966 3.742 1.00 94.62 178 LEU A N 1
ATOM 1347 C CA . LEU A 1 178 ? 4.391 -5.595 2.518 1.00 94.62 178 LEU A CA 1
ATOM 1348 C C . LEU A 1 178 ? 4.731 -4.493 1.512 1.00 94.62 178 LEU A C 1
ATOM 1350 O O . LEU A 1 178 ? 3.894 -3.645 1.224 1.00 94.62 178 LEU A O 1
ATOM 1354 N N . THR A 1 179 ? 5.942 -4.505 0.982 1.00 94.44 179 THR A N 1
ATOM 1355 C CA . THR A 1 179 ? 6.376 -3.636 -0.109 1.00 94.44 179 THR A CA 1
ATOM 1356 C C . THR A 1 179 ? 6.237 -4.398 -1.420 1.00 94.44 179 THR A C 1
ATOM 1358 O O . THR A 1 179 ? 6.711 -5.527 -1.532 1.00 94.44 179 THR A O 1
ATOM 1361 N N . VAL A 1 180 ? 5.577 -3.780 -2.395 1.00 94.88 180 VAL A N 1
ATOM 1362 C CA . VAL A 1 180 ? 5.325 -4.319 -3.732 1.00 94.88 180 VAL A CA 1
ATOM 1363 C C . VAL A 1 180 ? 5.809 -3.299 -4.751 1.00 94.88 180 VAL A C 1
ATOM 1365 O O . VAL A 1 180 ? 5.423 -2.129 -4.685 1.00 94.88 180 VAL A O 1
ATOM 1368 N N . ARG A 1 181 ? 6.658 -3.723 -5.683 1.00 93.75 181 ARG A N 1
ATOM 1369 C CA . ARG A 1 181 ? 7.133 -2.881 -6.778 1.00 93.75 181 ARG A CA 1
ATOM 1370 C C . ARG A 1 181 ? 6.883 -3.545 -8.115 1.00 93.75 181 ARG A C 1
ATOM 1372 O O . ARG A 1 181 ? 7.317 -4.674 -8.326 1.00 93.75 181 ARG A O 1
ATOM 1379 N N . PHE A 1 182 ? 6.175 -2.853 -8.995 1.00 91.31 182 PHE A N 1
ATOM 1380 C CA . PHE A 1 182 ? 5.917 -3.314 -10.356 1.00 91.31 182 PHE A CA 1
ATOM 1381 C C . PHE A 1 182 ? 6.996 -2.782 -11.295 1.00 91.31 182 PHE A C 1
ATOM 1383 O O . PHE A 1 182 ? 7.396 -1.632 -11.167 1.00 91.31 182 PHE A O 1
ATOM 1390 N N . ALA A 1 183 ? 7.466 -3.591 -12.240 1.00 90.00 183 ALA A N 1
ATOM 1391 C CA . ALA A 1 183 ? 8.254 -3.074 -13.353 1.00 90.00 183 ALA A CA 1
ATOM 1392 C C . ALA A 1 183 ? 7.411 -2.113 -14.226 1.00 90.00 183 ALA A C 1
ATOM 1394 O O . ALA A 1 183 ? 6.219 -2.378 -14.426 1.00 90.00 183 ALA A O 1
ATOM 1395 N N . PRO A 1 184 ? 8.006 -1.049 -14.799 1.00 87.94 184 PRO A N 1
ATOM 1396 C CA . PRO A 1 184 ? 7.332 -0.092 -15.679 1.00 87.94 184 PRO A CA 1
ATOM 1397 C C . PRO A 1 184 ? 7.092 -0.687 -17.079 1.00 87.94 184 PRO A C 1
ATOM 1399 O O . PRO A 1 184 ? 7.666 -0.256 -18.076 1.00 87.94 184 PRO A O 1
ATOM 1402 N N . ILE A 1 185 ? 6.220 -1.693 -17.177 1.00 82.38 185 ILE A N 1
ATOM 1403 C CA . ILE A 1 185 ? 6.004 -2.510 -18.390 1.00 82.38 185 ILE A CA 1
ATOM 1404 C C . ILE A 1 185 ? 5.395 -1.768 -19.592 1.00 82.38 185 ILE A C 1
ATOM 1406 O O . ILE A 1 185 ? 5.214 -2.374 -20.648 1.00 82.38 185 ILE A O 1
ATOM 1410 N N . TYR A 1 186 ? 5.030 -0.497 -19.422 1.00 78.31 186 TYR A N 1
ATOM 1411 C CA . TYR A 1 186 ? 4.448 0.368 -20.453 1.00 78.31 186 TYR A CA 1
ATOM 1412 C C . TYR A 1 186 ? 5.448 1.382 -21.029 1.00 78.31 186 TYR A C 1
ATOM 1414 O O . TYR A 1 186 ? 5.116 2.060 -22.001 1.00 78.31 186 TYR A O 1
ATOM 1422 N N . ARG A 1 187 ? 6.642 1.524 -20.435 1.00 70.44 187 ARG A N 1
ATOM 1423 C CA . ARG A 1 187 ? 7.665 2.467 -20.905 1.00 70.44 187 ARG A CA 1
ATOM 1424 C C . ARG A 1 187 ? 8.549 1.808 -21.960 1.00 70.44 187 ARG A C 1
ATOM 1426 O O . ARG A 1 187 ? 8.856 0.621 -21.874 1.00 70.44 187 ARG A O 1
ATOM 1433 N N . VAL A 1 188 ? 8.966 2.595 -22.948 1.00 61.31 188 VAL A N 1
ATOM 1434 C CA . VAL A 1 188 ? 10.008 2.194 -23.900 1.00 61.31 188 VAL A CA 1
ATOM 1435 C C . VAL A 1 188 ? 11.364 2.536 -23.264 1.00 61.31 188 VAL A C 1
ATOM 1437 O O . VAL A 1 188 ? 11.487 3.620 -22.692 1.00 61.31 188 VAL A O 1
ATOM 1440 N N . PRO A 1 189 ? 12.377 1.654 -23.307 1.00 54.94 189 PRO A N 1
ATOM 1441 C CA . PRO A 1 189 ? 13.711 1.982 -22.812 1.00 54.94 189 PRO A CA 1
ATOM 1442 C C . PRO A 1 189 ? 14.245 3.276 -23.448 1.00 54.94 189 PRO A C 1
ATOM 1444 O O . PRO A 1 189 ? 14.172 3.446 -24.663 1.00 54.94 189 PRO A O 1
ATOM 1447 N N . GLY A 1 190 ? 14.786 4.191 -22.636 1.00 57.09 190 GLY A N 1
ATOM 1448 C CA . GLY A 1 190 ? 15.481 5.395 -23.120 1.00 57.09 190 GLY A CA 1
ATOM 1449 C C . GLY A 1 190 ? 14.627 6.646 -23.380 1.00 57.09 190 GLY A C 1
ATOM 1450 O O . GLY A 1 190 ? 15.159 7.609 -23.933 1.00 57.09 190 GLY A O 1
ATOM 1451 N N . THR A 1 191 ? 13.350 6.661 -22.984 1.00 50.84 191 THR A N 1
ATOM 1452 C CA . THR A 1 191 ? 12.476 7.858 -22.991 1.00 50.84 191 THR A CA 1
ATOM 1453 C C . THR A 1 191 ? 12.246 8.401 -21.591 1.00 50.84 191 THR A C 1
ATOM 1455 O O . THR A 1 191 ? 12.293 9.639 -21.427 1.00 50.84 191 THR A O 1
#